Protein AF-0000000074612507 (afdb_homodimer)

Foldseek 3Di:
DDPPPPPCCDPVSCCVVVVDDPDDDDFQDFPWQWKAFVVGTQHTEHEDAPAAAKEAEPVRCVVNVPDDFAADPDWDQDPVRDIDGFPHKDWQGFIGDPPDTFGHMYGYHHDDADSNHRMYDYDVRCVRQVWDDDRRQQKIWGDDVPDIDIDHRHD/DDDPPPPCCDPVNCCVVVVDDPDDDDFQDFPWCWKAFVVGTQHTEHEDAPDPAKEAEPVRCVVNVPDDFAADPDWDQDPVRDIDHFPHKDWQGFIGDPPDTFGHMYGYHHDDADSNHRMYDYDVRCVRQVWDDDRRQQKIWGDDVPDIDIDHRHD

InterPro domains:
  IPR021109 Aspartic peptidase domain superfamily [G3DSA:2.40.70.10] (9-154)
  IPR021109 Aspartic peptidase domain superfamily [SSF50630] (39-134)

Sequence (310 aa):
MGESATFNLSRECSAILLNKLPPKLDDPGSFSIPCSIGNGAITSALFDLGASVSLMPLSTSKRLNLPEFKPTRVSLQLADKSVKLPVGVCEDVPLAVGKLLIPCDFFVMDIPEDTHVPIILDRPCLATAGAMIDVKNGKLTLQVGDEKVEFELSKMGESATFNLSRECSAILLNKLPPKLDDPGSFSIPCSIGNGAITSALFDLGASVSLMPLSTSKRLNLPEFKPTRVSLQLADKSVKLPVGVCEDVPLAVGKLLIPCDFFVMDIPEDTHVPIILDRPCLATAGAMIDVKNGKLTLQVGDEKVEFELSK

Nearest PDB structures (foldseek):
  4z2z-assembly1_B  TM=7.909E-01  e=8.388E-08  Saccharomyces cerevisiae S288C
  4rgh-assembly1_A  TM=8.005E-01  e=3.028E-07  Homo sapiens
  5ys4-assembly3_E  TM=8.454E-01  e=4.111E-07  Leishmania major
  5yq8-assembly2_D  TM=7.772E-01  e=2.521E-07  Leishmania major
  7d66-assembly2_I  TM=7.673E-01  e=1.783E-06  Toxoplasma gondii GT1

Organism: Saponaria officinalis (NCBI:txid3572)

Solvent-accessible surface area (backbone atoms only — not comparable to full-atom values): 16881 Å² total; per-residue (Å²): 135,80,84,78,78,75,78,78,71,46,72,80,59,22,48,70,65,52,67,59,58,60,75,76,43,68,70,30,62,64,50,50,41,59,34,29,36,86,90,29,79,38,80,26,35,32,48,33,42,76,33,85,58,20,38,30,24,41,67,55,41,58,74,46,63,57,74,83,55,40,79,58,86,62,69,42,73,43,93,72,67,46,74,42,67,41,72,14,35,40,72,66,39,55,37,32,44,89,91,41,54,38,42,31,52,33,38,27,28,88,52,84,78,39,88,79,48,52,30,41,39,10,34,20,40,36,20,41,33,32,30,34,37,33,42,52,74,18,35,38,33,34,35,51,90,92,48,73,49,77,46,69,42,68,126,135,81,83,77,81,74,78,77,71,47,74,80,60,23,48,72,67,51,67,57,58,60,75,74,45,70,68,32,62,63,50,51,41,59,36,28,38,85,89,30,78,37,80,27,35,32,47,33,42,77,33,85,58,18,38,30,23,42,66,54,41,58,72,45,62,56,75,84,57,40,79,59,87,62,70,43,73,43,94,75,66,47,75,46,66,42,73,15,35,39,72,66,40,53,36,31,45,89,93,43,55,37,42,30,52,32,38,26,29,87,52,84,78,39,89,79,50,50,30,40,40,10,34,20,42,36,20,40,33,32,31,34,38,33,42,51,74,18,35,40,34,34,34,51,90,89,48,73,49,78,45,69,44,69,125

pLDDT: mean 84.41, std 21.74, range [22.05, 98.56]

Radius of gyration: 23.01 Å; Cα contacts (8 Å, |Δi|>4): 716; chains: 2; bounding box: 41×105×64 Å

Secondary structure (DSSP, 8-state):
----------HHHHHHHTT---PPPPP----EEEEEETTEEEEEEEE-TT-SSEEEEHHHHHHTT--PPBP----EE-TTS-EE--SEEEEEEEEEETTEEEEEEEEEE-S---SS--EEE-HHHHHHTT-EEETTTTEEEEEETTEEEEEE---/----------HHHHHHHTT---PPPPP----EEEEEETTEEEEEEEE-TT-SSEEEEHHHHHHTT--PPBP----EE-TTS-EE--SEEEEEEEEEETTEEEEEEEEEE-S---SS--EEE-HHHHHHTT-EEETTTTEEEEEETTEEEEEE---

Structure (mmCIF, N/CA/C/O backbone):
data_AF-0000000074612507-model_v1
#
loop_
_entity.id
_entity.type
_entity.pdbx_description
1 polymer 'Aspartic peptidase DDI1-type domain-containing protein'
#
loop_
_atom_site.group_PDB
_atom_site.id
_atom_site.type_symbol
_atom_site.label_atom_id
_atom_site.label_alt_id
_atom_site.label_comp_id
_atom_site.label_asym_id
_atom_site.label_entity_id
_atom_site.label_seq_id
_atom_site.pdbx_PDB_ins_code
_atom_site.Cartn_x
_atom_site.Cartn_y
_atom_site.Cartn_z
_atom_site.occupancy
_atom_site.B_iso_or_equiv
_atom_site.auth_seq_id
_atom_site.auth_comp_id
_atom_site.auth_asym_id
_atom_site.auth_atom_id
_atom_site.pdbx_PDB_model_num
ATOM 1 N N . MET A 1 1 ? -12.258 60.312 8.367 1 22.55 1 MET A N 1
ATOM 2 C CA . MET A 1 1 ? -12.719 59.094 9.055 1 22.55 1 MET A CA 1
ATOM 3 C C . MET A 1 1 ? -12.906 57.938 8.078 1 22.55 1 MET A C 1
ATOM 5 O O . MET A 1 1 ? -13.797 57.969 7.23 1 22.55 1 MET A O 1
ATOM 9 N N . GLY A 1 2 ? -12.031 57.375 7.449 1 25.73 2 GLY A N 1
ATOM 10 C CA . GLY A 1 2 ? -11.992 56.594 6.219 1 25.73 2 GLY A CA 1
ATOM 11 C C . GLY A 1 2 ? -12.719 55.281 6.324 1 25.73 2 GLY A C 1
ATOM 12 O O . GLY A 1 2 ? -12.617 54.594 7.348 1 25.73 2 GLY A O 1
ATOM 13 N N . GLU A 1 3 ? -13.867 54.969 5.613 1 24 3 GLU A N 1
ATOM 14 C CA . GLU A 1 3 ? -14.789 53.844 5.562 1 24 3 GLU A CA 1
ATOM 15 C C . GLU A 1 3 ? -14.047 52.531 5.32 1 24 3 GLU A C 1
ATOM 17 O O . GLU A 1 3 ? -13.305 52.375 4.344 1 24 3 GLU A O 1
ATOM 22 N N . SER A 1 4 ? -13.727 51.812 6.391 1 25.84 4 SER A N 1
ATOM 23 C CA . SER A 1 4 ? -13 50.531 6.387 1 25.84 4 SER A CA 1
ATOM 24 C C . SER A 1 4 ? -13.758 49.469 5.602 1 25.84 4 SER A C 1
ATOM 26 O O . SER A 1 4 ? -14.922 49.188 5.895 1 25.84 4 SER A O 1
ATOM 28 N N . ALA A 1 5 ? -13.68 49.406 4.301 1 25.38 5 ALA A N 1
ATOM 29 C CA . ALA A 1 5 ? -14.336 48.469 3.406 1 25.38 5 ALA A CA 1
ATOM 30 C C . ALA A 1 5 ? -14.141 47.031 3.893 1 25.38 5 ALA A C 1
ATOM 32 O O . ALA A 1 5 ? -13.008 46.562 4.027 1 25.38 5 ALA A O 1
ATOM 33 N N . THR A 1 6 ? -15.109 46.438 4.77 1 24.8 6 THR A N 1
ATOM 34 C CA . THR A 1 6 ? -15.234 45.062 5.258 1 24.8 6 THR A CA 1
ATOM 35 C C . THR A 1 6 ? -15.422 44.094 4.098 1 24.8 6 THR A C 1
ATOM 37 O O . THR A 1 6 ? -16.375 44.188 3.328 1 24.8 6 THR A O 1
ATOM 40 N N . PHE A 1 7 ? -14.492 43.906 3.361 1 23.81 7 PHE A N 1
ATOM 41 C CA . PHE A 1 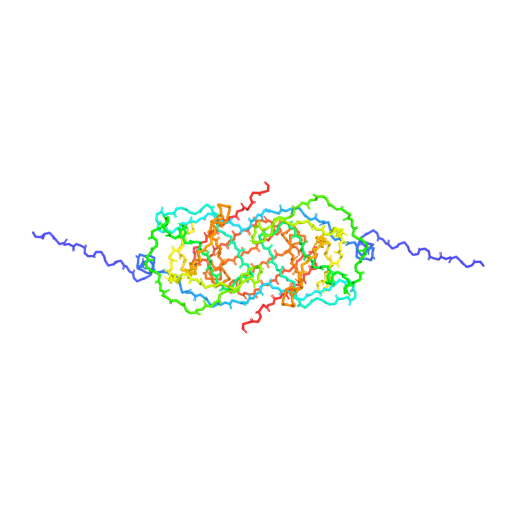7 ? -14.672 42.969 2.248 1 23.81 7 PHE A CA 1
ATOM 42 C C . PHE A 1 7 ? -15.344 41.688 2.715 1 23.81 7 PHE A C 1
ATOM 44 O O . PHE A 1 7 ? -14.914 41.062 3.691 1 23.81 7 PHE A O 1
ATOM 51 N N . ASN A 1 8 ? -16.688 41.406 2.545 1 24.33 8 ASN A N 1
ATOM 52 C CA . ASN A 1 8 ? -17.562 40.25 2.797 1 24.33 8 ASN A CA 1
ATOM 53 C C . ASN A 1 8 ? -17.062 39 2.072 1 24.33 8 ASN A C 1
ATOM 55 O O . ASN A 1 8 ? -17.156 38.906 0.847 1 24.33 8 ASN A O 1
ATOM 59 N N . LEU A 1 9 ? -15.992 38.469 2.283 1 29.8 9 LEU A N 1
ATOM 60 C CA . LEU A 1 9 ? -15.523 37.312 1.542 1 29.8 9 LEU A CA 1
ATOM 61 C C . LEU A 1 9 ? -16.562 36.188 1.583 1 29.8 9 LEU A C 1
ATOM 63 O O . LEU A 1 9 ? -17.031 35.812 2.66 1 29.8 9 LEU A O 1
ATOM 67 N N . SER A 1 10 ? -17.375 35.938 0.629 1 31.92 10 SER A N 1
ATOM 68 C CA . SER A 1 10 ? -18.562 35.094 0.519 1 31.92 10 SER A CA 1
ATOM 69 C C . SER A 1 10 ? -18.266 33.688 1.042 1 31.92 10 SER A C 1
ATOM 71 O O . SER A 1 10 ? -17.109 33.25 1.096 1 31.92 10 SER A O 1
ATOM 73 N N . ARG A 1 11 ? -19.391 33 1.473 1 31.27 11 ARG A N 1
ATOM 74 C CA . ARG A 1 11 ? -19.484 31.656 2.041 1 31.27 11 ARG A CA 1
ATOM 75 C C . ARG A 1 11 ? -18.766 30.641 1.161 1 31.27 11 ARG A C 1
ATOM 77 O O . ARG A 1 11 ? -18.188 29.672 1.666 1 31.27 11 ARG A O 1
ATOM 84 N N . GLU A 1 12 ? -19.047 30.391 -0.188 1 32.12 12 GLU A N 1
ATOM 85 C CA . GLU A 1 12 ? -18.453 29.625 -1.278 1 32.12 12 GLU A CA 1
ATOM 86 C C . GLU A 1 12 ? -16.969 29.938 -1.432 1 32.12 12 GLU A C 1
ATOM 88 O O . GLU A 1 12 ? -16.156 29.047 -1.68 1 32.12 12 GLU A O 1
ATOM 93 N N . CYS A 1 13 ? -16.609 31.156 -1.579 1 30.77 13 CYS A N 1
ATOM 94 C CA . CYS A 1 13 ? -15.289 31.781 -1.562 1 30.77 13 CYS A CA 1
ATOM 95 C C . CYS A 1 13 ? -14.641 31.641 -0.191 1 30.77 13 CYS A C 1
ATOM 97 O O . CYS A 1 13 ? -13.414 31.703 -0.07 1 30.77 13 CYS A O 1
ATOM 99 N N . SER A 1 14 ? -15.5 31.781 0.954 1 30.33 14 SER A N 1
ATOM 100 C CA . SER A 1 14 ? -15.164 31.672 2.369 1 30.33 14 SER A CA 1
ATOM 101 C C . SER A 1 14 ? -14.836 30.234 2.754 1 30.33 14 SER A C 1
ATOM 103 O O . SER A 1 14 ? -14.188 29.984 3.775 1 30.33 14 SER A O 1
ATOM 105 N N . ALA A 1 15 ? -15.523 29.078 2.234 1 33.5 15 ALA A N 1
ATOM 106 C CA . ALA A 1 15 ? -15.055 27.719 2.467 1 33.5 15 ALA A CA 1
ATOM 107 C C . ALA A 1 15 ? -13.648 27.516 1.897 1 33.5 15 ALA A C 1
ATOM 109 O O . ALA A 1 15 ? -12.836 26.797 2.477 1 33.5 15 ALA A O 1
ATOM 110 N N . ILE A 1 16 ? -13.016 27.938 0.702 1 35.78 16 ILE A N 1
ATOM 111 C CA . ILE A 1 16 ? -11.773 28.297 0.023 1 35.78 16 ILE A CA 1
ATOM 112 C C . ILE A 1 16 ? -10.961 29.234 0.898 1 35.78 16 ILE A C 1
ATOM 114 O O . ILE A 1 16 ? -9.75 29.062 1.062 1 35.78 16 ILE A O 1
ATOM 118 N N . LEU A 1 17 ? -11.414 30.438 1.283 1 34.72 17 LEU A N 1
ATOM 119 C CA . LEU A 1 17 ? -10.828 31.438 2.156 1 34.72 17 LEU A CA 1
ATOM 120 C C . LEU A 1 17 ? -10.891 31 3.615 1 34.72 17 LEU A C 1
ATOM 122 O O . LEU A 1 17 ? -10 31.328 4.406 1 34.72 17 LEU A O 1
ATOM 126 N N . LEU A 1 18 ? -12.211 30.719 4.105 1 41.28 18 LEU A N 1
ATOM 127 C CA . LEU A 1 18 ? -12.258 30.141 5.441 1 41.28 18 LEU A CA 1
ATOM 128 C C . LEU A 1 18 ? -11.703 28.719 5.441 1 41.28 18 LEU A C 1
ATOM 130 O O . LEU A 1 18 ? -12.344 27.797 4.934 1 41.28 18 LEU A O 1
ATOM 134 N N . ASN A 1 19 ? -10.484 28.312 4.863 1 48.09 19 ASN A N 1
ATOM 135 C CA . ASN A 1 19 ? -9.492 27.312 4.508 1 48.09 19 ASN A CA 1
ATOM 136 C C . ASN A 1 19 ? -9.812 25.969 5.145 1 48.09 19 ASN A C 1
ATOM 138 O O . ASN A 1 19 ? -9.164 25.562 6.109 1 48.09 19 ASN A O 1
ATOM 142 N N . LYS A 1 20 ? -11.055 25.547 5.176 1 63.22 20 LYS A N 1
ATOM 143 C CA . LYS A 1 20 ? -11.5 24.391 5.953 1 63.22 20 LYS A CA 1
ATOM 144 C C . LYS A 1 20 ? -10.984 23.094 5.352 1 63.22 20 LYS A C 1
ATOM 146 O O . LYS A 1 20 ? -10.977 22.922 4.129 1 63.22 20 LYS A O 1
ATOM 151 N N . LEU A 1 21 ? -10.453 22.422 6.086 1 81.5 21 LEU A N 1
ATOM 152 C CA . LEU A 1 21 ? -10.023 21.062 5.785 1 81.5 21 LEU A CA 1
ATOM 153 C C . LEU A 1 21 ? -11.211 20.203 5.367 1 81.5 21 LEU A C 1
ATOM 155 O O . LEU A 1 21 ? -12.312 20.359 5.898 1 81.5 21 LEU A O 1
ATOM 159 N N . PRO A 1 22 ? -11.203 19.547 4.168 1 90.75 22 PRO A N 1
ATOM 160 C CA . PRO A 1 22 ? -12.258 18.578 3.85 1 90.75 22 PRO A CA 1
ATOM 161 C C . PRO A 1 22 ? -12.594 17.656 5.023 1 90.75 22 PRO A C 1
ATOM 163 O O . PRO A 1 22 ? -11.766 17.469 5.918 1 90.75 22 PRO A O 1
ATOM 166 N N . PRO A 1 23 ? -13.883 17.203 5.02 1 93.44 23 PRO A N 1
ATOM 167 C CA . PRO A 1 23 ? -14.195 16.219 6.059 1 93.44 23 PRO A CA 1
ATOM 168 C C . PRO A 1 23 ? -13.375 14.945 5.926 1 93.44 23 PRO A C 1
ATOM 170 O O . PRO A 1 23 ? -13.164 14.461 4.816 1 93.44 23 PRO A O 1
ATOM 173 N N . LYS A 1 24 ? -12.953 14.469 7.043 1 95.44 24 LYS A N 1
ATOM 174 C CA . LYS A 1 24 ? -12.258 13.188 7.055 1 95.44 24 LYS A CA 1
ATOM 175 C C . LYS A 1 24 ? -13.211 12.047 6.691 1 95.44 24 LYS A C 1
ATOM 177 O O . LYS A 1 24 ? -14.359 12.016 7.133 1 95.44 24 LYS A O 1
ATOM 182 N N . LEU A 1 25 ? -12.703 11.133 5.977 1 96.19 25 LEU A N 1
ATOM 183 C CA . LEU A 1 25 ? -13.484 9.945 5.641 1 96.19 25 LEU A CA 1
ATOM 184 C C . LEU A 1 25 ? -13.07 8.758 6.512 1 96.19 25 LEU A C 1
ATOM 186 O O . LEU A 1 25 ? -11.969 8.742 7.062 1 96.19 25 LEU A O 1
ATOM 190 N N . ASP A 1 26 ? -13.969 7.773 6.578 1 95.06 26 ASP A N 1
ATOM 191 C CA . ASP A 1 26 ? -13.711 6.551 7.34 1 95.06 26 ASP A CA 1
ATOM 192 C C . ASP A 1 26 ? -12.781 5.613 6.578 1 95.06 26 ASP A C 1
ATOM 194 O O . ASP A 1 26 ? -12.531 5.812 5.387 1 95.06 26 ASP A O 1
ATOM 198 N N . ASP A 1 27 ? -12.344 4.645 7.324 1 95.5 27 ASP A N 1
ATOM 199 C CA . ASP A 1 27 ? -11.492 3.619 6.727 1 95.5 27 ASP A CA 1
ATOM 200 C C . ASP A 1 27 ? -12.258 2.812 5.68 1 95.5 27 ASP A C 1
ATOM 202 O O . ASP A 1 27 ? -13.227 2.127 6.004 1 95.5 27 ASP A O 1
ATOM 206 N N . PRO A 1 28 ? -11.805 2.836 4.457 1 95.75 28 PRO A N 1
ATOM 207 C CA . PRO A 1 28 ? -12.516 2.061 3.439 1 95.75 28 PRO A CA 1
ATOM 208 C C . PRO A 1 28 ? -12.273 0.559 3.561 1 95.75 28 PRO A C 1
ATOM 210 O O . PRO A 1 28 ? -12.945 -0.237 2.906 1 95.75 28 PRO A O 1
ATOM 213 N N . GLY A 1 29 ? -11.266 0.131 4.379 1 92.44 29 GLY A N 1
ATOM 214 C CA . GLY A 1 29 ? -10.891 -1.269 4.5 1 92.44 29 GLY A CA 1
ATOM 215 C C . GLY A 1 29 ? -9.57 -1.594 3.822 1 92.44 29 GLY A C 1
ATOM 216 O O . GLY A 1 29 ? -9.094 -0.827 2.982 1 92.44 29 GLY A O 1
ATOM 217 N N . SER A 1 30 ? -9.047 -2.695 4.141 1 90.5 30 SER A N 1
ATOM 218 C CA . SER A 1 30 ? -7.746 -3.105 3.611 1 90.5 30 SER A CA 1
ATOM 219 C C . SER A 1 30 ? -7.844 -3.473 2.135 1 90.5 30 SER A C 1
ATOM 221 O O . SER A 1 30 ? -8.797 -4.129 1.713 1 90.5 30 SER A O 1
ATOM 223 N N . PHE A 1 31 ? -6.902 -3.035 1.458 1 95.81 31 PHE A N 1
ATOM 224 C CA . PHE A 1 31 ? -6.844 -3.355 0.036 1 95.81 31 PHE A CA 1
ATOM 225 C C . PHE A 1 31 ? -6.121 -4.676 -0.194 1 95.81 31 PHE A C 1
ATOM 227 O O . PHE A 1 31 ? -4.957 -4.691 -0.593 1 95.81 31 PHE A O 1
ATOM 234 N N . SER A 1 32 ? -6.875 -5.684 0.025 1 95.56 32 SER A N 1
ATOM 235 C CA . SER A 1 32 ? -6.492 -7.078 -0.176 1 95.56 32 SER A CA 1
ATOM 236 C C . SER A 1 32 ? -7.598 -7.859 -0.881 1 95.56 32 SER A C 1
ATOM 238 O O . SER A 1 32 ? -8.773 -7.527 -0.751 1 95.56 32 SER A O 1
ATOM 240 N N . ILE A 1 33 ? -7.164 -8.836 -1.593 1 96.12 33 ILE A N 1
ATOM 241 C CA . ILE A 1 33 ? -8.156 -9.594 -2.346 1 96.12 33 ILE A CA 1
ATOM 242 C C . ILE A 1 33 ? -7.898 -11.094 -2.182 1 96.12 33 ILE A C 1
ATOM 244 O O . ILE A 1 33 ? -6.766 -11.508 -1.923 1 96.12 33 ILE A O 1
ATOM 248 N N . PRO A 1 34 ? -8.977 -11.875 -2.342 1 96.12 34 PRO A N 1
ATOM 249 C CA . PRO A 1 34 ? -8.75 -13.312 -2.461 1 96.12 34 PRO A CA 1
ATOM 250 C C . PRO A 1 34 ? -8.148 -13.711 -3.809 1 96.12 34 PRO A C 1
ATOM 252 O O . PRO A 1 34 ? -8.406 -13.047 -4.82 1 96.12 34 PRO A O 1
ATOM 255 N N . CYS A 1 35 ? -7.32 -14.703 -3.732 1 97.06 35 CYS A N 1
ATOM 256 C CA . CYS A 1 35 ? -6.727 -15.242 -4.949 1 97.06 35 CYS A CA 1
ATOM 257 C C . CYS A 1 35 ? -6.34 -16.703 -4.762 1 97.06 35 CYS A C 1
ATOM 259 O O . CYS A 1 35 ? -6.672 -17.312 -3.74 1 97.06 35 CYS A O 1
ATOM 261 N N . SER A 1 36 ? -5.805 -17.25 -5.836 1 97 36 SER A N 1
ATOM 262 C CA . SER A 1 36 ? -5.352 -18.641 -5.719 1 97 36 SER A CA 1
ATOM 263 C C . SER A 1 36 ? -4.086 -18.875 -6.531 1 97 36 SER A C 1
ATOM 265 O O . SER A 1 36 ? -3.82 -18.156 -7.504 1 97 36 SER A O 1
ATOM 267 N N . ILE A 1 37 ? -3.354 -19.75 -6.102 1 95.69 37 ILE A N 1
ATOM 268 C CA . ILE A 1 37 ? -2.217 -20.328 -6.816 1 95.69 37 ILE A CA 1
ATOM 269 C C . ILE A 1 37 ? -2.4 -21.828 -6.957 1 95.69 37 ILE A C 1
ATOM 271 O O . ILE A 1 37 ? -2.514 -22.547 -5.957 1 95.69 37 ILE A O 1
ATOM 275 N N . GLY A 1 38 ? -2.387 -22.281 -8.234 1 91.19 38 GLY A N 1
ATOM 276 C CA . GLY A 1 38 ? -2.797 -23.672 -8.398 1 91.19 38 GLY A CA 1
ATOM 277 C C . GLY A 1 38 ? -4.137 -23.984 -7.762 1 91.19 38 GLY A C 1
ATOM 278 O O . GLY A 1 38 ? -5.125 -23.281 -8.016 1 91.19 38 GLY A O 1
ATOM 279 N N . ASN A 1 39 ? -4.094 -24.984 -6.914 1 91.25 39 ASN A N 1
ATOM 280 C CA . ASN A 1 39 ? -5.332 -25.375 -6.242 1 91.25 39 ASN A CA 1
ATOM 281 C C . ASN A 1 39 ? -5.426 -24.766 -4.844 1 91.25 39 ASN A C 1
ATOM 283 O O . ASN A 1 39 ? -6.395 -25.016 -4.121 1 91.25 39 ASN A O 1
ATOM 287 N N . GLY A 1 40 ? -4.492 -24.031 -4.508 1 95.38 40 GLY A N 1
ATOM 288 C CA . GLY A 1 40 ? -4.477 -23.453 -3.17 1 95.38 40 GLY A CA 1
ATOM 289 C C . GLY A 1 40 ? -5.121 -22.094 -3.094 1 95.38 40 GLY A C 1
ATOM 290 O O . GLY A 1 40 ? -4.742 -21.172 -3.834 1 95.38 40 GLY A O 1
ATOM 291 N N . ALA A 1 41 ? -6.02 -22 -2.178 1 95.69 41 ALA A N 1
ATOM 292 C CA . ALA A 1 41 ? -6.711 -20.734 -1.974 1 95.69 41 ALA A CA 1
ATOM 293 C C . ALA A 1 41 ? -5.938 -19.828 -1.011 1 95.69 41 ALA A C 1
ATOM 295 O O . ALA A 1 41 ? -5.391 -20.312 -0.015 1 95.69 41 ALA A O 1
ATOM 296 N N . ILE A 1 42 ? -5.883 -18.625 -1.397 1 96.31 42 ILE A N 1
ATOM 297 C CA . ILE A 1 42 ? -5.34 -17.578 -0.543 1 96.31 42 ILE A CA 1
ATOM 298 C C . ILE A 1 42 ? -6.445 -16.594 -0.175 1 96.31 42 ILE A C 1
ATOM 300 O O . ILE A 1 42 ? -7.02 -15.938 -1.049 1 96.31 42 ILE A O 1
ATOM 304 N N . THR A 1 43 ? -6.68 -16.422 1.041 1 94.38 43 THR A N 1
ATOM 305 C CA . THR A 1 43 ? -7.848 -15.688 1.511 1 94.38 43 THR A CA 1
ATOM 306 C C . THR A 1 43 ? -7.66 -14.188 1.294 1 94.38 43 THR A C 1
ATOM 308 O O . THR A 1 43 ? -8.633 -13.461 1.074 1 94.38 43 THR A O 1
ATOM 311 N N . SER A 1 44 ? -6.41 -13.812 1.432 1 95.12 44 SER A N 1
ATOM 312 C CA . SER A 1 44 ? -6.16 -12.375 1.396 1 95.12 44 SER A CA 1
ATOM 313 C C . SER A 1 44 ? -4.746 -12.07 0.912 1 95.12 44 SER A C 1
ATOM 315 O O . SER A 1 44 ? -3.77 -12.469 1.548 1 95.12 44 SER A O 1
ATOM 317 N N . ALA A 1 45 ? -4.684 -11.438 -0.195 1 97.06 45 ALA A N 1
ATOM 318 C CA . ALA A 1 45 ? -3.418 -10.93 -0.713 1 97.06 45 ALA A CA 1
ATOM 319 C C . ALA A 1 45 ? -3.354 -9.406 -0.613 1 97.06 45 ALA A C 1
ATOM 321 O O . ALA A 1 45 ? -4.148 -8.703 -1.239 1 97.06 45 ALA A O 1
ATOM 322 N N . LEU A 1 46 ? -2.369 -8.945 0.078 1 96.81 46 LEU A N 1
ATOM 323 C CA . LEU A 1 46 ? -2.283 -7.508 0.334 1 96.81 46 LEU A CA 1
ATOM 324 C C . LEU A 1 46 ? -1.587 -6.793 -0.8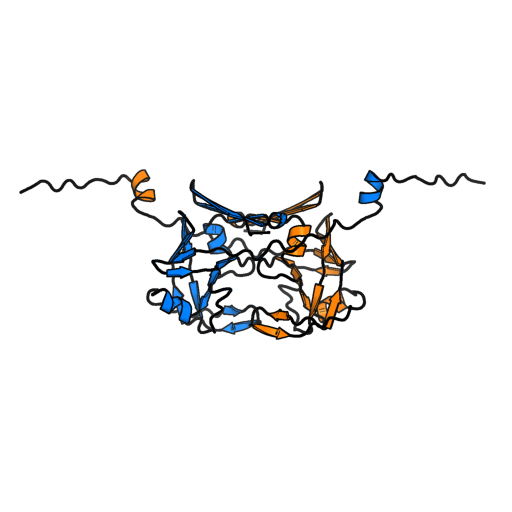18 1 96.81 46 LEU A C 1
ATOM 326 O O . LEU A 1 46 ? -0.541 -7.238 -1.292 1 96.81 46 LEU A O 1
ATOM 330 N N . PHE A 1 47 ? -2.217 -5.727 -1.259 1 97.94 47 PHE A N 1
ATOM 331 C CA . PHE A 1 47 ? -1.567 -4.832 -2.211 1 97.94 47 PHE A CA 1
ATOM 332 C C . PHE A 1 47 ? -0.569 -3.922 -1.504 1 97.94 47 PHE A C 1
ATOM 334 O O . PHE A 1 47 ? -0.958 -3.068 -0.703 1 97.94 47 PHE A O 1
ATOM 341 N N . ASP A 1 48 ? 0.694 -4.094 -1.836 1 96 48 ASP A N 1
ATOM 342 C CA . ASP A 1 48 ? 1.719 -3.299 -1.164 1 96 48 ASP A CA 1
ATOM 343 C C . ASP A 1 48 ? 2.391 -2.334 -2.139 1 96 48 ASP A C 1
ATOM 345 O O . ASP A 1 48 ? 3.234 -2.738 -2.939 1 96 48 ASP A O 1
ATOM 349 N N . LEU A 1 49 ? 2.068 -1.103 -1.99 1 96.25 49 LEU A N 1
ATOM 350 C CA . LEU A 1 49 ? 2.57 -0.069 -2.889 1 96.25 49 LEU A CA 1
ATOM 351 C C . LEU A 1 49 ? 3.988 0.342 -2.506 1 96.25 49 LEU A C 1
ATOM 353 O O . LEU A 1 49 ? 4.641 1.09 -3.236 1 96.25 49 LEU A O 1
ATOM 357 N N . GLY A 1 50 ? 4.449 -0.134 -1.377 1 92 50 GLY A N 1
ATOM 358 C CA . GLY A 1 50 ? 5.805 0.151 -0.929 1 92 50 GLY A CA 1
ATOM 359 C C . GLY A 1 50 ? 6.793 -0.948 -1.274 1 92 50 GLY A C 1
ATOM 360 O O . GLY A 1 50 ? 8.008 -0.749 -1.189 1 92 50 GLY A O 1
ATOM 361 N N . ALA A 1 51 ? 6.32 -2.037 -1.697 1 92.5 51 ALA A N 1
ATOM 362 C CA . ALA A 1 51 ? 7.18 -3.197 -1.907 1 92.5 51 ALA A CA 1
ATOM 363 C C . ALA A 1 51 ? 7.539 -3.355 -3.383 1 92.5 51 ALA A C 1
ATOM 365 O O . ALA A 1 51 ? 6.664 -3.291 -4.25 1 92.5 51 ALA A O 1
ATOM 366 N N . SER A 1 52 ? 8.844 -3.646 -3.584 1 92.38 52 SER A N 1
ATOM 367 C CA . SER A 1 52 ? 9.297 -3.912 -4.945 1 92.38 52 SER A CA 1
ATOM 368 C C . SER A 1 52 ? 9.344 -5.41 -5.23 1 92.38 52 SER A C 1
ATOM 370 O O . SER A 1 52 ? 9.625 -5.82 -6.359 1 92.38 52 SER A O 1
ATOM 372 N N . VAL A 1 53 ? 9.062 -6.188 -4.238 1 93.81 53 VAL A N 1
ATOM 373 C CA . VAL A 1 53 ? 9.039 -7.637 -4.398 1 93.81 53 VAL A CA 1
ATOM 374 C C . VAL A 1 53 ? 7.816 -8.211 -3.684 1 93.81 53 VAL A C 1
ATOM 376 O O . VAL A 1 53 ? 7.383 -7.688 -2.656 1 93.81 53 VAL A O 1
ATOM 379 N N . SER A 1 54 ? 7.293 -9.266 -4.27 1 96.06 54 SER A N 1
ATOM 380 C CA . SER A 1 54 ? 6.246 -10.008 -3.58 1 96.06 54 SER A CA 1
ATOM 381 C C . SER A 1 54 ? 6.836 -11.008 -2.592 1 96.06 54 SER A C 1
ATOM 383 O O . SER A 1 54 ? 7.914 -11.562 -2.828 1 96.06 54 SER A O 1
ATOM 385 N N . LEU A 1 55 ? 6.09 -11.203 -1.524 1 94.69 55 LEU A N 1
ATOM 386 C CA . LEU A 1 55 ? 6.609 -12.031 -0.446 1 94.69 55 LEU A CA 1
ATOM 387 C C . LEU A 1 55 ? 5.602 -13.109 -0.058 1 94.69 55 LEU A C 1
ATOM 389 O O . LEU A 1 55 ? 4.391 -12.859 -0.054 1 94.69 55 LEU A O 1
ATOM 393 N N . MET A 1 56 ? 6.203 -14.211 0.325 1 95 56 MET A N 1
ATOM 394 C CA . MET A 1 56 ? 5.426 -15.336 0.837 1 95 56 MET A CA 1
ATOM 395 C C . MET A 1 56 ? 6.199 -16.094 1.914 1 95 56 MET A C 1
ATOM 397 O O . MET A 1 56 ? 7.379 -16.391 1.737 1 95 56 MET A O 1
ATOM 401 N N . PRO A 1 57 ? 5.551 -16.375 3.023 1 94.56 57 PRO A N 1
ATOM 402 C CA . PRO A 1 57 ? 6.227 -17.219 4.016 1 94.56 57 PRO A CA 1
ATOM 403 C C . PRO A 1 57 ? 6.484 -18.641 3.504 1 94.56 57 PRO A C 1
ATOM 405 O O . PRO A 1 57 ? 5.715 -19.156 2.693 1 94.56 57 PRO A O 1
ATOM 408 N N . LEU A 1 58 ? 7.465 -19.234 4.109 1 95.12 58 LEU A N 1
ATOM 409 C CA . LEU A 1 58 ? 7.824 -20.594 3.738 1 95.12 58 LEU A CA 1
ATOM 410 C C . LEU A 1 58 ? 6.664 -21.547 3.988 1 95.12 58 LEU A C 1
ATOM 412 O O . LEU A 1 58 ? 6.379 -22.422 3.158 1 95.12 58 LEU A O 1
ATOM 416 N N . SER A 1 59 ? 6.047 -21.391 5.074 1 95.06 59 SER A N 1
ATOM 417 C CA . SER A 1 59 ? 4.918 -22.25 5.414 1 95.06 59 SER A CA 1
ATOM 418 C C . 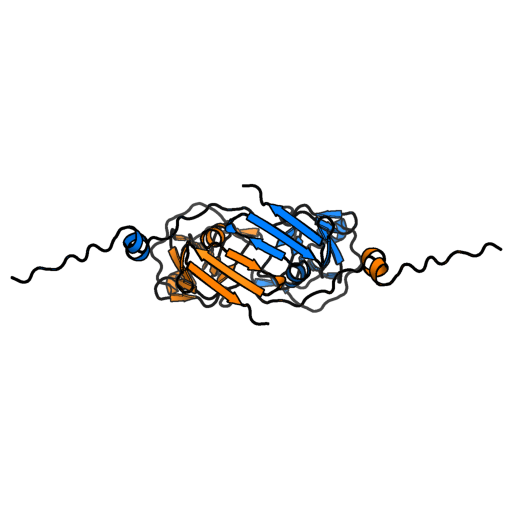SER A 1 59 ? 3.807 -22.141 4.379 1 95.06 59 SER A C 1
ATOM 420 O O . SER A 1 59 ? 3.197 -23.141 4.004 1 95.06 59 SER A O 1
ATOM 422 N N . THR A 1 60 ? 3.527 -20.969 3.975 1 95.38 60 THR A N 1
ATOM 423 C CA . THR A 1 60 ? 2.527 -20.75 2.936 1 95.38 60 THR A CA 1
ATOM 424 C C . THR A 1 60 ? 2.939 -21.438 1.635 1 95.38 60 THR A C 1
ATOM 426 O O . THR A 1 60 ? 2.123 -22.094 0.987 1 95.38 60 THR A O 1
ATOM 429 N N . SER A 1 61 ? 4.164 -21.297 1.248 1 95.31 61 SER A N 1
ATOM 430 C CA . SER A 1 61 ? 4.652 -21.906 0.019 1 95.31 61 SER A CA 1
ATOM 431 C C . SER A 1 61 ? 4.5 -23.438 0.061 1 95.31 61 SER A C 1
ATOM 433 O O . SER A 1 61 ? 4.168 -24.047 -0.948 1 95.31 61 SER A O 1
ATOM 435 N N . LYS A 1 62 ? 4.758 -23.969 1.161 1 94 62 LYS A N 1
ATOM 436 C CA . LYS A 1 62 ? 4.605 -25.422 1.333 1 94 62 LYS A CA 1
ATOM 437 C C . LYS A 1 62 ? 3.139 -25.828 1.217 1 94 62 LYS A C 1
ATOM 439 O O . LYS A 1 62 ? 2.818 -26.812 0.555 1 94 62 LYS A O 1
ATOM 444 N N . ARG A 1 63 ? 2.348 -25.031 1.87 1 94.25 63 ARG A N 1
ATOM 445 C CA . ARG A 1 63 ? 0.915 -25.312 1.829 1 94.25 63 ARG A CA 1
ATOM 446 C C . ARG A 1 63 ? 0.388 -25.25 0.399 1 94.25 63 ARG A C 1
ATOM 448 O O . ARG A 1 63 ? -0.498 -26.031 0.028 1 94.25 63 ARG A O 1
ATOM 455 N N . LEU A 1 64 ? 0.951 -24.406 -0.399 1 94.44 64 LEU A N 1
ATOM 456 C CA . LEU A 1 64 ? 0.513 -24.219 -1.777 1 94.44 64 LEU A CA 1
ATOM 457 C C . LEU A 1 64 ? 1.23 -25.188 -2.713 1 94.44 64 LEU A C 1
ATOM 459 O O . LEU A 1 64 ? 0.953 -25.219 -3.914 1 94.44 64 LEU A O 1
ATOM 463 N N . ASN A 1 65 ? 2.105 -25.953 -2.252 1 91.88 65 ASN A N 1
ATOM 464 C CA . ASN A 1 65 ? 2.875 -26.938 -3.008 1 91.88 65 ASN A CA 1
ATOM 465 C C . ASN A 1 65 ? 3.627 -26.281 -4.168 1 91.88 65 ASN A C 1
ATOM 467 O O . ASN A 1 65 ? 3.59 -26.781 -5.293 1 91.88 65 ASN A O 1
ATOM 471 N N . LEU A 1 66 ? 4.215 -25.141 -3.826 1 90.25 66 LEU A N 1
ATOM 472 C CA . LEU A 1 66 ? 5.008 -24.5 -4.863 1 90.25 66 LEU A CA 1
ATOM 473 C C . LEU A 1 66 ? 6.273 -25.297 -5.16 1 90.25 66 LEU A C 1
ATOM 475 O O . LEU A 1 66 ? 6.77 -26.016 -4.301 1 90.25 66 LEU A O 1
ATOM 479 N N . PRO A 1 67 ? 6.648 -25.141 -6.426 1 79.12 67 PRO A N 1
ATOM 480 C CA . PRO A 1 67 ? 7.852 -25.875 -6.805 1 79.12 67 PRO A CA 1
ATOM 481 C C . PRO A 1 67 ? 9.086 -25.438 -6.023 1 79.12 67 PRO A C 1
ATOM 483 O O . PRO A 1 67 ? 9.023 -24.484 -5.242 1 79.12 67 PRO A O 1
ATOM 486 N N . GLU A 1 68 ? 10.148 -26.094 -6.406 1 82.88 68 GLU A N 1
ATOM 487 C CA . GLU A 1 68 ? 11.422 -25.766 -5.77 1 82.88 68 GLU A CA 1
ATOM 488 C C . GLU A 1 68 ? 11.844 -24.328 -6.074 1 82.88 68 GLU A C 1
ATOM 490 O O . GLU A 1 68 ? 11.633 -23.844 -7.184 1 82.88 68 GLU A O 1
ATOM 495 N N . PHE A 1 69 ? 12.406 -23.75 -5.023 1 86.94 69 PHE A N 1
ATOM 496 C CA . PHE A 1 69 ? 12.836 -22.359 -5.047 1 86.94 69 PHE A CA 1
ATOM 497 C C . PHE A 1 69 ? 14.195 -22.219 -5.719 1 86.94 69 PHE A C 1
ATOM 499 O O . PHE A 1 69 ? 15.078 -23.047 -5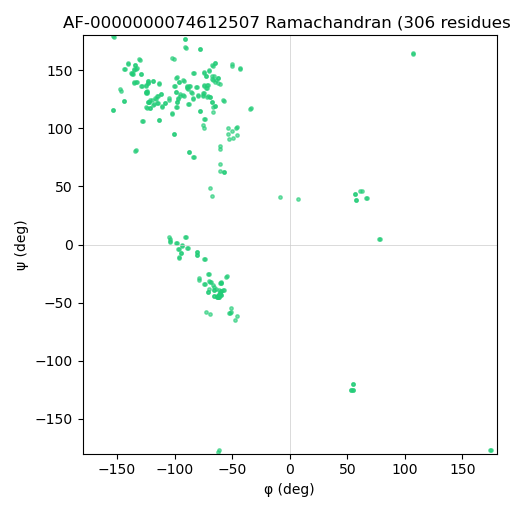.52 1 86.94 69 PHE A O 1
ATOM 506 N N . LYS A 1 70 ? 14.258 -21.25 -6.547 1 92.69 70 LYS A N 1
ATOM 507 C CA . LYS A 1 70 ? 15.594 -20.891 -7.02 1 92.69 70 LYS A CA 1
ATOM 508 C C . LYS A 1 70 ? 16.375 -20.141 -5.941 1 92.69 70 LYS A C 1
ATOM 510 O O . LYS A 1 70 ? 15.836 -19.266 -5.266 1 92.69 70 LYS A O 1
ATOM 515 N N . PRO A 1 71 ? 17.609 -20.562 -5.859 1 89.81 71 PRO A N 1
ATOM 516 C CA . PRO A 1 71 ? 18.438 -19.828 -4.887 1 89.81 71 PRO A CA 1
ATOM 517 C C . PRO A 1 71 ? 18.656 -18.375 -5.277 1 89.81 71 PRO A C 1
ATOM 519 O O . PRO A 1 71 ? 18.641 -18.047 -6.465 1 89.81 71 PRO A O 1
ATOM 522 N N . THR A 1 72 ? 18.703 -17.547 -4.277 1 87.75 72 THR A N 1
ATOM 523 C CA . THR A 1 72 ? 19 -16.141 -4.508 1 87.75 72 THR A CA 1
ATOM 524 C C . THR A 1 72 ? 19.984 -15.617 -3.455 1 87.75 72 THR A C 1
ATOM 526 O O . THR A 1 72 ? 20 -16.109 -2.326 1 87.75 72 THR A O 1
ATOM 529 N N . ARG A 1 73 ? 20.797 -14.703 -3.846 1 86.12 73 ARG A N 1
ATOM 530 C CA . ARG A 1 73 ? 21.734 -14.07 -2.912 1 86.12 73 ARG A CA 1
ATOM 531 C C . ARG A 1 73 ? 21.25 -12.672 -2.537 1 86.12 73 ARG A C 1
ATOM 533 O O . ARG A 1 73 ? 21.953 -11.938 -1.829 1 86.12 73 ARG A O 1
ATOM 540 N N . VAL A 1 74 ? 20.141 -12.43 -3.016 1 84.5 74 VAL A N 1
ATOM 541 C CA . VAL A 1 74 ? 19.594 -11.102 -2.752 1 84.5 74 VAL A CA 1
ATOM 542 C C . VAL A 1 74 ? 19.109 -11.016 -1.305 1 84.5 74 VAL A C 1
ATOM 544 O O . VAL A 1 74 ? 18.406 -11.906 -0.826 1 84.5 74 VAL A O 1
ATOM 547 N N . SER A 1 75 ? 19.516 -9.984 -0.598 1 84.75 75 SER A N 1
ATOM 548 C CA . SER A 1 75 ? 18.969 -9.695 0.726 1 84.75 75 SER A CA 1
ATOM 549 C C . SER A 1 75 ? 17.859 -8.664 0.653 1 84.75 75 SER A C 1
ATOM 551 O O . SER A 1 75 ? 17.922 -7.73 -0.151 1 84.75 75 SER A O 1
ATOM 553 N N . LEU A 1 76 ? 16.859 -9 1.506 1 83.38 76 LEU A N 1
ATOM 554 C CA . LEU A 1 76 ? 15.719 -8.102 1.489 1 83.38 76 LEU A CA 1
ATOM 555 C C . LEU A 1 76 ? 15.609 -7.328 2.799 1 83.38 76 LEU A C 1
ATOM 557 O O . LEU A 1 76 ? 15.781 -7.902 3.879 1 83.38 76 LEU A O 1
ATOM 561 N N . GLN A 1 77 ? 15.477 -6.02 2.604 1 79.62 77 GLN A N 1
ATOM 562 C CA . GLN A 1 77 ? 15.117 -5.234 3.777 1 79.62 77 GLN A CA 1
ATOM 563 C C . GLN A 1 77 ? 13.609 -5.246 4 1 79.62 77 GLN A C 1
ATOM 565 O O . GLN A 1 77 ? 12.836 -4.863 3.113 1 79.62 77 GLN A O 1
ATOM 570 N N . LEU A 1 78 ? 13.258 -5.645 5.195 1 76.88 78 LEU A N 1
ATOM 571 C CA . LEU A 1 78 ? 11.844 -5.766 5.539 1 76.88 78 LEU A CA 1
ATOM 572 C C . LEU A 1 78 ? 11.312 -4.461 6.121 1 76.88 78 LEU A C 1
ATOM 574 O O . LEU A 1 78 ? 12.055 -3.488 6.258 1 76.88 78 LEU A O 1
ATOM 578 N N . ALA A 1 79 ? 10.07 -4.469 6.223 1 68.31 79 ALA A N 1
ATOM 579 C CA . ALA A 1 79 ? 9.383 -3.27 6.703 1 68.31 79 ALA A CA 1
ATOM 580 C C . ALA A 1 79 ? 9.945 -2.812 8.039 1 68.31 79 ALA A C 1
ATOM 582 O O . ALA A 1 79 ? 9.992 -1.613 8.328 1 68.31 79 ALA A O 1
ATOM 583 N N . ASP A 1 80 ? 10.508 -3.721 8.867 1 69.56 80 ASP A N 1
ATOM 584 C CA . ASP A 1 80 ? 11.062 -3.371 10.164 1 69.56 80 ASP A CA 1
ATOM 585 C C . ASP A 1 80 ? 12.547 -3.027 10.047 1 69.56 80 ASP A C 1
ATOM 587 O O . ASP A 1 80 ? 13.258 -2.961 11.055 1 69.56 80 ASP A O 1
ATOM 591 N N . LYS A 1 81 ? 13.016 -2.971 8.852 1 72.62 81 LYS A N 1
ATOM 592 C CA . LYS A 1 81 ? 14.375 -2.568 8.523 1 72.62 81 LYS A CA 1
ATOM 593 C C . LYS A 1 81 ? 15.367 -3.697 8.805 1 72.62 81 LYS A C 1
ATOM 595 O O . LYS A 1 81 ? 16.578 -3.531 8.617 1 72.62 81 LYS A O 1
ATOM 600 N N . SER A 1 82 ? 14.773 -4.797 9.18 1 75.19 82 SER A N 1
ATOM 601 C CA . SER A 1 82 ? 15.656 -5.953 9.273 1 75.19 82 SER A CA 1
ATOM 602 C C . SER A 1 82 ? 16.016 -6.488 7.887 1 75.19 82 SER A C 1
ATOM 604 O O . SER A 1 82 ? 15.234 -6.352 6.945 1 75.19 82 SER A O 1
ATOM 606 N N . VAL A 1 83 ? 17.219 -6.992 7.887 1 83.44 83 VAL A N 1
ATOM 607 C CA . VAL A 1 83 ? 17.672 -7.586 6.637 1 83.44 83 VAL A CA 1
ATOM 608 C C . VAL A 1 83 ? 17.641 -9.109 6.742 1 83.44 83 VAL A C 1
ATOM 610 O O . VAL A 1 83 ? 18.156 -9.68 7.707 1 83.44 83 VAL A O 1
ATOM 613 N N . LYS A 1 84 ? 16.969 -9.672 5.852 1 85.31 84 LYS A N 1
ATOM 614 C CA . LYS A 1 84 ? 16.875 -11.125 5.859 1 85.31 84 LYS A CA 1
ATOM 615 C C . LYS A 1 84 ? 17.125 -11.703 4.469 1 85.31 84 LYS A C 1
ATOM 617 O O . LYS A 1 84 ? 16.859 -11.039 3.461 1 85.31 84 LYS A O 1
ATOM 622 N N . LEU A 1 85 ? 17.609 -12.891 4.531 1 89.88 85 LEU A N 1
ATOM 623 C CA . LEU A 1 85 ? 17.812 -13.617 3.285 1 89.88 85 LEU A CA 1
ATOM 624 C C . LEU A 1 85 ? 16.625 -14.523 2.986 1 89.88 85 LEU A C 1
ATOM 626 O O . LEU A 1 85 ? 16.203 -15.305 3.844 1 89.88 85 LEU A O 1
ATOM 630 N N . PRO A 1 86 ? 16.109 -14.414 1.777 1 92.31 86 PRO A N 1
ATOM 631 C CA . PRO A 1 86 ? 15.039 -15.352 1.414 1 92.31 86 PRO A CA 1
ATOM 632 C C . PRO A 1 86 ? 15.531 -16.797 1.304 1 92.31 86 PRO A C 1
ATOM 634 O O . PRO A 1 86 ? 16.734 -17.016 1.101 1 92.31 86 PRO A O 1
ATOM 637 N N . VAL A 1 87 ? 14.68 -17.688 1.496 1 94.06 87 VAL A N 1
ATOM 638 C CA . VAL A 1 87 ? 14.969 -19.094 1.247 1 94.06 87 VAL A CA 1
ATOM 639 C C . VAL A 1 87 ? 15.195 -19.312 -0.247 1 94.06 87 VAL A C 1
ATOM 641 O O . VAL A 1 87 ? 16.062 -20.109 -0.639 1 94.06 87 VAL A O 1
ATOM 644 N N . GLY A 1 88 ? 14.445 -18.594 -0.98 1 94.81 88 GLY A N 1
ATOM 645 C CA . GLY A 1 88 ? 14.523 -18.656 -2.432 1 94.81 88 GLY A CA 1
ATOM 646 C C . GLY A 1 88 ? 13.461 -17.828 -3.125 1 94.81 88 GLY A C 1
ATOM 647 O O . GLY A 1 88 ? 12.781 -17.016 -2.486 1 94.81 88 GLY A O 1
ATOM 648 N N . VAL A 1 89 ? 13.523 -17.969 -4.465 1 95 89 VAL A N 1
ATOM 649 C CA . VAL A 1 89 ? 12.57 -17.219 -5.281 1 95 89 VAL A CA 1
ATOM 650 C C . VAL A 1 89 ? 11.797 -18.172 -6.184 1 95 89 VAL A C 1
ATOM 652 O O . VAL A 1 89 ? 12.375 -19.094 -6.762 1 95 89 VAL A O 1
ATOM 655 N N . CYS A 1 90 ? 10.492 -18.016 -6.16 1 94.75 90 CYS A N 1
ATOM 656 C CA . CYS A 1 90 ? 9.641 -18.656 -7.152 1 94.75 90 CYS A CA 1
ATOM 657 C C . CYS A 1 90 ? 9.273 -17.688 -8.273 1 94.75 90 CYS A C 1
ATOM 659 O O . CYS A 1 90 ? 8.586 -16.688 -8.031 1 94.75 90 CYS A O 1
ATOM 661 N N . GLU A 1 91 ? 9.672 -18.016 -9.469 1 92.38 91 GLU A N 1
ATOM 662 C CA . GLU A 1 91 ? 9.469 -17.109 -10.594 1 92.38 91 GLU A CA 1
ATOM 663 C C . GLU A 1 91 ? 8.234 -17.5 -11.398 1 92.38 91 GLU A C 1
ATOM 665 O O . GLU A 1 91 ? 7.934 -18.688 -11.555 1 92.38 91 GLU A O 1
ATOM 670 N N . ASP A 1 92 ? 7.527 -16.469 -11.891 1 92.69 92 ASP A N 1
ATOM 671 C CA . ASP A 1 92 ? 6.418 -16.609 -12.828 1 92.69 92 ASP A CA 1
ATOM 672 C C . ASP A 1 92 ? 5.324 -17.5 -12.258 1 92.69 92 ASP A C 1
ATOM 674 O O . ASP A 1 92 ? 4.812 -18.391 -12.945 1 92.69 92 ASP A O 1
ATOM 678 N N . VAL A 1 93 ? 5.102 -17.344 -10.945 1 94.88 93 VAL A N 1
ATOM 679 C CA . VAL A 1 93 ? 4 -18.062 -10.305 1 94.88 93 VAL A CA 1
ATOM 680 C C . VAL A 1 93 ? 2.668 -17.531 -10.82 1 94.88 93 VAL A C 1
ATOM 682 O O . VAL A 1 93 ? 2.4 -16.328 -10.734 1 94.88 93 VAL A O 1
ATOM 685 N N . PRO A 1 94 ? 1.877 -18.375 -11.367 1 95.38 94 PRO A N 1
ATOM 686 C CA . PRO A 1 94 ? 0.583 -17.906 -11.859 1 95.38 94 PRO A CA 1
ATOM 687 C C . PRO A 1 94 ? -0.412 -17.609 -10.734 1 95.38 94 PRO A C 1
ATOM 689 O O . PRO A 1 94 ? -0.939 -18.547 -10.125 1 95.38 94 PRO A O 1
ATOM 692 N N . LEU A 1 95 ? -0.69 -16.422 -10.492 1 96.56 95 LEU A N 1
ATOM 693 C CA . LEU A 1 95 ? -1.694 -15.961 -9.531 1 96.56 95 LEU A CA 1
ATOM 694 C C . LEU A 1 95 ? -3.062 -15.852 -10.195 1 96.56 95 LEU A C 1
ATOM 696 O O . LEU A 1 95 ? -3.229 -15.102 -11.164 1 96.56 95 LEU A O 1
ATOM 700 N N . ALA A 1 96 ? -3.949 -16.562 -9.68 1 96.62 96 ALA A N 1
ATOM 701 C CA . ALA A 1 96 ? -5.297 -16.516 -10.234 1 96.62 96 ALA A CA 1
ATOM 702 C C . ALA A 1 96 ? -6.191 -15.578 -9.43 1 96.62 96 ALA A C 1
ATOM 704 O O . ALA A 1 96 ? -6.344 -15.742 -8.219 1 96.62 96 ALA A O 1
ATOM 705 N N . VAL A 1 97 ? -6.727 -14.641 -10.062 1 96.44 97 VAL A N 1
ATOM 706 C CA . VAL A 1 97 ? -7.711 -13.711 -9.508 1 96.44 97 VAL A CA 1
ATOM 707 C C . VAL A 1 97 ? -8.938 -13.664 -10.414 1 96.44 97 VAL A C 1
ATOM 709 O O . VAL A 1 97 ? -8.906 -13.031 -11.477 1 96.44 97 VAL A O 1
ATOM 712 N N . GLY A 1 98 ? -10.016 -14.305 -9.922 1 91.44 98 GLY A N 1
ATOM 713 C CA . GLY A 1 98 ? -11.125 -14.477 -10.852 1 91.44 98 GLY A CA 1
ATOM 714 C C . GLY A 1 98 ? -10.719 -15.172 -12.133 1 91.44 98 GLY A C 1
ATOM 715 O O . GLY A 1 98 ? -10.148 -16.266 -12.102 1 91.44 98 GLY A O 1
ATOM 716 N N . LYS A 1 99 ? -10.922 -14.453 -13.273 1 91.19 99 LYS A N 1
ATOM 717 C CA . LYS A 1 99 ? -10.602 -15.031 -14.578 1 91.19 99 LYS A CA 1
ATOM 718 C C . LYS A 1 99 ? -9.195 -14.648 -15.023 1 91.19 99 LYS A C 1
ATOM 720 O O . LYS A 1 99 ? -8.742 -15.062 -16.094 1 91.19 99 LYS A O 1
ATOM 725 N N . LEU A 1 100 ? -8.547 -13.914 -14.242 1 95.38 100 LEU A N 1
ATOM 726 C CA . LEU A 1 100 ? -7.211 -13.438 -14.602 1 95.38 100 LEU A CA 1
ATOM 727 C C . LEU A 1 100 ? -6.137 -14.375 -14.07 1 95.38 100 LEU A C 1
ATOM 729 O O . LEU A 1 100 ? -6.258 -14.906 -12.969 1 95.38 100 LEU A O 1
ATOM 733 N N . LEU A 1 101 ? -5.148 -14.547 -14.867 1 95.69 101 LEU A N 1
ATOM 734 C CA . LEU A 1 101 ? -3.914 -15.203 -14.453 1 95.69 101 LEU A CA 1
ATOM 735 C C . LEU A 1 101 ? -2.723 -14.266 -14.586 1 95.69 101 LEU A C 1
ATOM 737 O O . LEU A 1 101 ? -2.41 -13.812 -15.695 1 95.69 101 LEU A O 1
ATOM 741 N N . ILE A 1 102 ? -2.068 -14.023 -13.477 1 96.75 102 ILE A N 1
ATOM 742 C CA . ILE A 1 102 ? -1.022 -13.008 -13.422 1 96.75 102 ILE A CA 1
ATOM 743 C C . ILE A 1 102 ? 0.288 -13.641 -12.953 1 96.75 102 ILE A C 1
ATOM 745 O O . ILE A 1 102 ? 0.351 -14.219 -11.867 1 96.75 102 ILE A O 1
ATOM 749 N N . PRO A 1 103 ? 1.313 -13.523 -13.727 1 96.88 103 PRO A N 1
ATOM 750 C CA . PRO A 1 103 ? 2.602 -14.039 -13.258 1 96.88 103 PRO A CA 1
ATOM 751 C C . PRO A 1 103 ? 3.252 -13.133 -12.211 1 96.88 103 PRO A C 1
ATOM 753 O O . PRO A 1 103 ? 3.396 -11.93 -12.43 1 96.88 103 PRO A O 1
ATOM 756 N N . CYS A 1 104 ? 3.59 -13.734 -11.172 1 96.31 104 CYS A N 1
ATOM 757 C CA . CYS A 1 104 ? 4.273 -13.008 -10.109 1 96.31 104 CYS A CA 1
ATOM 758 C C . CYS A 1 104 ? 5.492 -13.773 -9.617 1 96.31 104 CYS A C 1
ATOM 760 O O . CYS A 1 104 ? 5.461 -15.008 -9.531 1 96.31 104 CYS A O 1
ATOM 762 N N . ASP A 1 105 ? 6.555 -13.039 -9.352 1 94.81 105 ASP A N 1
ATOM 763 C CA . ASP A 1 105 ? 7.688 -13.617 -8.641 1 94.81 105 ASP A CA 1
ATOM 764 C C . ASP A 1 105 ? 7.52 -13.469 -7.125 1 94.81 105 ASP A C 1
ATOM 766 O O . ASP A 1 105 ? 7.191 -12.391 -6.637 1 94.81 105 ASP A O 1
ATOM 770 N N . PHE A 1 106 ? 7.77 -14.57 -6.402 1 96.25 106 PHE A N 1
ATOM 771 C CA . PHE A 1 106 ? 7.66 -14.516 -4.949 1 96.25 106 PHE A CA 1
ATOM 772 C C . PHE A 1 106 ? 8.992 -14.859 -4.293 1 96.25 106 PHE A C 1
ATOM 774 O O . PHE A 1 106 ? 9.586 -15.891 -4.586 1 96.25 106 PHE A O 1
ATOM 781 N N . PHE A 1 107 ? 9.414 -13.977 -3.514 1 95.06 107 PHE A N 1
ATOM 782 C CA . PHE A 1 107 ? 10.477 -14.344 -2.58 1 95.06 107 PHE A CA 1
ATOM 783 C C . PHE A 1 107 ? 9.898 -15.094 -1.382 1 95.06 107 PHE A C 1
ATOM 785 O O . PHE A 1 107 ? 8.953 -14.633 -0.749 1 95.06 107 PHE A O 1
ATOM 792 N N . VAL A 1 108 ? 10.461 -16.219 -1.123 1 95.25 108 VAL A N 1
ATOM 793 C CA . VAL A 1 108 ? 10.008 -17.062 -0.017 1 95.25 108 VAL A CA 1
ATOM 794 C C . VAL A 1 108 ? 10.883 -16.812 1.21 1 95.25 108 VAL A C 1
ATOM 796 O O . VAL A 1 108 ? 12.109 -16.938 1.146 1 95.25 108 VAL A O 1
ATOM 799 N N . MET A 1 109 ? 10.195 -16.484 2.307 1 92.31 109 MET A N 1
ATOM 800 C CA . MET A 1 109 ? 10.914 -16.094 3.521 1 92.31 109 MET A CA 1
ATOM 801 C C . MET A 1 109 ? 10.594 -17.062 4.664 1 92.31 109 MET A C 1
ATOM 803 O O . MET A 1 109 ? 9.445 -17.469 4.824 1 92.31 109 MET A O 1
ATOM 807 N N . ASP A 1 110 ? 11.633 -17.359 5.438 1 91.31 110 ASP A N 1
ATOM 808 C CA . ASP A 1 110 ? 11.406 -18.125 6.656 1 91.31 110 ASP A CA 1
ATOM 809 C C . ASP A 1 110 ? 10.969 -17.219 7.805 1 91.31 110 ASP A C 1
ATOM 811 O O . ASP A 1 110 ? 11.758 -16.938 8.719 1 91.31 110 ASP A O 1
ATOM 815 N N . ILE A 1 111 ? 9.719 -16.766 7.797 1 88.25 111 ILE A N 1
ATOM 816 C CA . ILE A 1 111 ? 9.086 -15.914 8.797 1 88.25 111 ILE A CA 1
ATOM 817 C C . ILE A 1 111 ? 7.742 -16.516 9.211 1 88.25 111 ILE A C 1
ATOM 819 O O . ILE A 1 111 ? 7.152 -17.297 8.461 1 88.25 111 ILE A O 1
ATOM 823 N N . PRO A 1 112 ? 7.281 -16.125 10.344 1 86.5 112 PRO A N 1
ATOM 824 C CA . PRO A 1 112 ? 5.965 -16.625 10.75 1 86.5 112 PRO A CA 1
ATOM 825 C C . PRO A 1 112 ? 4.852 -16.203 9.797 1 86.5 112 PRO A C 1
ATOM 827 O O . PRO A 1 112 ? 4.863 -15.07 9.297 1 86.5 112 PRO A O 1
ATOM 830 N N . GLU A 1 113 ? 3.992 -17.078 9.633 1 87.5 113 GLU A N 1
ATOM 831 C CA . GLU A 1 113 ? 2.838 -16.797 8.789 1 87.5 113 GLU A CA 1
ATOM 832 C C . GLU A 1 113 ? 1.871 -15.836 9.461 1 87.5 113 GLU A C 1
ATOM 834 O O . GLU A 1 113 ? 1.626 -15.93 10.664 1 87.5 113 GLU A O 1
ATOM 839 N N . ASP A 1 114 ? 1.471 -14.922 8.656 1 84.56 114 ASP A N 1
ATOM 840 C CA . ASP A 1 114 ? 0.355 -14.07 9.055 1 84.56 114 ASP A CA 1
ATOM 841 C C . ASP A 1 114 ? -0.937 -14.5 8.359 1 84.56 114 ASP A C 1
ATOM 843 O O . ASP A 1 114 ? -1.103 -14.281 7.156 1 84.56 114 ASP A O 1
ATOM 847 N N . THR A 1 115 ? -1.882 -15 9.094 1 84.12 115 THR A N 1
ATOM 848 C CA . THR A 1 115 ? -3.088 -15.57 8.508 1 84.12 115 THR A CA 1
ATOM 849 C C . THR A 1 115 ? -3.969 -14.484 7.906 1 84.12 115 THR A C 1
ATOM 851 O O . THR A 1 115 ? -4.805 -14.75 7.043 1 84.12 115 THR A O 1
ATOM 854 N N . HIS A 1 116 ? -3.832 -13.266 8.414 1 85.88 116 HIS A N 1
ATOM 855 C CA . HIS A 1 116 ? -4.629 -12.164 7.887 1 85.88 116 HIS A CA 1
ATOM 856 C C . HIS A 1 116 ? -4.047 -11.641 6.574 1 85.88 116 HIS A C 1
ATOM 858 O O . HIS A 1 116 ? -4.781 -11.156 5.715 1 85.88 116 HIS A O 1
ATOM 864 N N . VAL A 1 117 ? -2.738 -11.805 6.504 1 89.62 117 VAL A N 1
ATOM 865 C CA . VAL A 1 117 ? -2.041 -11.398 5.289 1 89.62 117 VAL A CA 1
ATOM 866 C C . VAL A 1 117 ? -1.06 -12.492 4.867 1 89.62 117 VAL A C 1
ATOM 868 O O . VAL A 1 117 ? 0.154 -12.344 5.031 1 89.62 117 VAL A O 1
ATOM 871 N N . PRO A 1 118 ? -1.559 -13.484 4.23 1 93.88 118 PRO A N 1
ATOM 872 C CA . PRO A 1 118 ? -0.699 -14.633 3.914 1 93.88 118 PRO A CA 1
ATOM 873 C C . PRO A 1 118 ? 0.361 -14.305 2.867 1 93.88 118 PRO A C 1
ATOM 875 O O . PRO A 1 118 ? 1.435 -14.906 2.857 1 93.88 118 PRO A O 1
ATOM 878 N N . ILE A 1 119 ? 0.01 -13.398 1.952 1 95.94 119 ILE A N 1
ATOM 879 C CA . ILE A 1 119 ? 1.006 -13.016 0.958 1 95.94 119 ILE A CA 1
ATOM 880 C C . ILE A 1 119 ? 0.922 -11.516 0.699 1 95.94 119 ILE A C 1
ATOM 882 O O . ILE A 1 119 ? -0.115 -10.891 0.944 1 95.94 119 ILE A O 1
ATOM 886 N N . ILE A 1 120 ? 1.985 -11.023 0.267 1 96 120 ILE A N 1
ATOM 887 C CA . ILE A 1 120 ? 2.092 -9.625 -0.128 1 96 120 ILE A CA 1
ATOM 888 C C . ILE A 1 120 ? 2.352 -9.523 -1.63 1 96 120 ILE A C 1
ATOM 890 O O . ILE A 1 120 ? 3.24 -10.203 -2.156 1 96 120 ILE A O 1
ATOM 894 N N . LEU A 1 121 ? 1.571 -8.758 -2.291 1 97.94 121 LEU A N 1
ATOM 895 C CA . LEU A 1 121 ? 1.786 -8.492 -3.709 1 97.94 121 LEU A CA 1
ATOM 896 C C . LEU A 1 121 ? 2.498 -7.156 -3.906 1 97.94 121 LEU A C 1
ATOM 898 O O . LEU A 1 121 ? 2.062 -6.133 -3.377 1 97.94 121 LEU A O 1
ATOM 902 N N . ASP A 1 122 ? 3.537 -7.215 -4.727 1 96.38 122 ASP A N 1
ATOM 903 C CA . ASP A 1 122 ? 4.414 -6.059 -4.902 1 96.38 122 ASP A CA 1
ATOM 904 C C . ASP A 1 122 ? 3.936 -5.184 -6.059 1 96.38 122 ASP A C 1
ATOM 906 O O . ASP A 1 122 ? 2.959 -5.512 -6.734 1 96.38 122 ASP A O 1
ATOM 910 N N . ARG A 1 123 ? 4.637 -4.105 -6.227 1 97.81 123 ARG A N 1
ATOM 911 C CA . ARG A 1 123 ? 4.297 -3.127 -7.254 1 97.81 123 ARG A CA 1
ATOM 912 C C . ARG A 1 123 ? 4.41 -3.736 -8.648 1 97.81 123 ARG A C 1
ATOM 914 O O . ARG A 1 123 ? 3.506 -3.59 -9.469 1 97.81 123 ARG A O 1
ATOM 921 N N . PRO A 1 124 ? 5.441 -4.484 -9.039 1 97.38 124 PRO A N 1
ATOM 922 C CA . PRO A 1 124 ? 5.504 -5.078 -10.375 1 97.38 124 PRO A CA 1
ATOM 923 C C . PRO A 1 124 ? 4.332 -6.02 -10.656 1 97.38 124 PRO A C 1
ATOM 925 O O . PRO A 1 124 ? 3.756 -5.98 -11.742 1 97.38 124 PRO A O 1
ATOM 928 N N . CYS A 1 125 ? 4.039 -6.805 -9.68 1 98 125 CYS A N 1
ATOM 929 C CA . CYS A 1 125 ? 2.912 -7.715 -9.852 1 98 125 CYS A CA 1
ATOM 930 C C . CYS A 1 125 ? 1.614 -6.941 -10.055 1 98 125 CYS A C 1
ATOM 932 O O . CYS A 1 125 ? 0.833 -7.258 -10.953 1 98 125 CYS A O 1
ATOM 934 N N . LEU A 1 126 ? 1.443 -5.977 -9.297 1 98.5 126 LEU A N 1
ATOM 935 C CA . LEU A 1 126 ? 0.236 -5.164 -9.391 1 98.5 126 LEU A CA 1
ATOM 936 C C . LEU A 1 126 ? 0.181 -4.414 -10.719 1 98.5 126 LEU A C 1
ATOM 938 O O . LEU A 1 126 ? -0.892 -4.262 -11.305 1 98.5 126 LEU A O 1
ATOM 942 N N . ALA A 1 127 ? 1.331 -3.965 -11.109 1 98.12 127 ALA A N 1
ATOM 943 C CA . ALA A 1 127 ? 1.403 -3.32 -12.422 1 98.12 127 ALA A CA 1
ATOM 944 C C . ALA A 1 127 ? 1.029 -4.293 -13.531 1 98.12 127 ALA A C 1
ATOM 946 O O . ALA A 1 127 ? 0.259 -3.951 -14.438 1 98.12 127 ALA A O 1
ATOM 947 N N . THR A 1 128 ? 1.565 -5.461 -13.445 1 97.81 128 THR A N 1
ATOM 948 C CA . THR A 1 128 ? 1.274 -6.504 -14.422 1 97.81 128 THR A CA 1
ATOM 949 C C . THR A 1 128 ? -0.216 -6.832 -14.438 1 97.81 128 THR A C 1
ATOM 951 O O . THR A 1 128 ? -0.789 -7.094 -15.492 1 97.81 128 THR A O 1
ATOM 954 N N . ALA A 1 129 ? -0.823 -6.727 -13.297 1 98 129 ALA A N 1
ATOM 955 C CA . ALA A 1 129 ? -2.246 -7.023 -13.148 1 98 129 ALA A CA 1
ATOM 956 C C . ALA A 1 129 ? -3.104 -5.852 -13.609 1 98 129 ALA A C 1
ATOM 958 O O . ALA A 1 129 ? -4.332 -5.941 -13.633 1 98 129 ALA A O 1
ATOM 959 N N . GLY A 1 130 ? -2.471 -4.77 -13.93 1 98 130 GLY A N 1
ATOM 960 C CA . GLY A 1 130 ? -3.227 -3.594 -14.336 1 98 130 GLY A CA 1
ATOM 961 C C . GLY A 1 130 ? -4.055 -3 -13.211 1 98 130 GLY A C 1
ATOM 962 O O . GLY A 1 130 ? -5.176 -2.539 -13.43 1 98 130 GLY A O 1
ATOM 963 N N . ALA A 1 131 ? -3.549 -2.951 -12.062 1 98.38 131 ALA A N 1
ATOM 964 C CA . ALA A 1 131 ? -4.305 -2.543 -10.875 1 98.38 131 ALA A CA 1
ATOM 965 C C . ALA A 1 131 ? -4.645 -1.057 -10.93 1 98.38 131 ALA A C 1
ATOM 967 O O . ALA A 1 131 ? -3.762 -0.22 -11.133 1 98.38 131 ALA A O 1
ATOM 968 N N . MET A 1 132 ? -5.879 -0.762 -10.773 1 98.5 132 MET A N 1
ATOM 969 C CA . MET A 1 132 ? -6.441 0.56 -10.516 1 98.5 132 MET A CA 1
ATOM 970 C C . MET A 1 132 ? -7.137 0.601 -9.156 1 98.5 132 MET A C 1
ATOM 972 O O . MET A 1 132 ? -8.062 -0.172 -8.906 1 98.5 132 MET A O 1
ATOM 976 N N . ILE A 1 133 ? -6.719 1.552 -8.375 1 98.56 133 ILE A N 1
ATOM 977 C CA . ILE A 1 133 ? -7.199 1.572 -7 1 98.56 133 ILE A CA 1
ATOM 978 C C . ILE A 1 133 ? -7.906 2.896 -6.719 1 98.56 133 ILE A C 1
ATOM 980 O O . ILE A 1 133 ? -7.301 3.965 -6.828 1 98.56 133 ILE A O 1
ATOM 984 N N . ASP A 1 134 ? -9.102 2.824 -6.426 1 98.25 134 ASP A N 1
ATOM 985 C CA . ASP A 1 134 ? -9.914 3.936 -5.941 1 98.25 134 ASP A CA 1
ATOM 986 C C . ASP A 1 134 ? -10.078 3.877 -4.426 1 98.25 134 ASP A C 1
ATOM 988 O O . ASP A 1 134 ? -10.977 3.205 -3.918 1 98.25 134 ASP A O 1
ATOM 992 N N . VAL A 1 135 ? -9.234 4.59 -3.756 1 98.31 135 VAL A N 1
ATOM 993 C CA . VAL A 1 135 ? -9.18 4.445 -2.305 1 98.31 135 VAL A CA 1
ATOM 994 C C . VAL A 1 135 ? -10.438 5.043 -1.678 1 98.31 135 VAL A C 1
ATOM 996 O O . VAL A 1 135 ? -11.016 4.465 -0.753 1 98.31 135 VAL A O 1
ATOM 999 N N . LYS A 1 136 ? -10.852 6.148 -2.174 1 96.81 136 LYS A N 1
ATOM 1000 C CA . LYS A 1 136 ? -12.008 6.836 -1.608 1 96.81 136 LYS A CA 1
ATOM 1001 C C . LYS A 1 136 ? -13.242 5.938 -1.616 1 96.81 136 LYS A C 1
ATOM 1003 O O . LYS A 1 136 ? -13.984 5.887 -0.634 1 96.81 136 LYS A O 1
ATOM 1008 N N . ASN A 1 137 ? -13.344 5.238 -2.641 1 96.44 137 ASN A N 1
ATOM 1009 C CA . ASN A 1 137 ? -14.57 4.461 -2.789 1 96.44 137 ASN A CA 1
ATOM 1010 C C . ASN A 1 137 ? -14.344 2.984 -2.48 1 96.44 137 ASN A C 1
ATOM 1012 O O . ASN A 1 137 ? -15.242 2.162 -2.656 1 96.44 137 ASN A O 1
ATOM 1016 N N . GLY A 1 138 ? -13.195 2.627 -2.1 1 96.94 138 GLY A N 1
ATOM 1017 C CA . GLY A 1 138 ? -12.898 1.249 -1.744 1 96.94 138 GLY A CA 1
ATOM 1018 C C . GLY A 1 138 ? -13.07 0.282 -2.9 1 96.94 138 GLY A C 1
ATOM 1019 O O . GLY A 1 138 ? -13.695 -0.77 -2.748 1 96.94 138 GLY A O 1
ATOM 1020 N N . LYS A 1 139 ? -12.539 0.675 -4.031 1 97.19 139 LYS A N 1
ATOM 1021 C CA . LYS A 1 139 ? -12.695 -0.158 -5.219 1 97.19 139 LYS A CA 1
ATOM 1022 C C . LYS A 1 139 ? -11.336 -0.525 -5.816 1 97.19 139 LYS A C 1
ATOM 1024 O O . LYS A 1 139 ? -10.438 0.313 -5.883 1 97.19 139 LYS A O 1
ATOM 1029 N N . LEU A 1 140 ? -11.266 -1.774 -6.227 1 97.56 140 LEU A N 1
ATOM 1030 C CA . LEU A 1 140 ? -10.094 -2.297 -6.914 1 97.56 140 LEU A CA 1
ATOM 1031 C C . LEU A 1 140 ? -10.477 -2.889 -8.266 1 97.56 140 LEU A C 1
ATOM 1033 O O . LEU A 1 140 ? -11.438 -3.656 -8.367 1 97.56 140 LEU A O 1
ATOM 1037 N N . THR A 1 141 ? -9.75 -2.502 -9.219 1 97.88 141 THR A N 1
ATOM 1038 C CA . THR A 1 141 ? -9.922 -3.084 -10.539 1 97.88 141 THR A CA 1
ATOM 1039 C C . THR A 1 141 ? -8.602 -3.65 -11.062 1 97.88 141 THR A C 1
ATOM 1041 O O . THR A 1 141 ? -7.562 -2.996 -10.969 1 97.88 141 THR A O 1
ATOM 1044 N N . LEU A 1 142 ? -8.68 -4.836 -11.531 1 97.94 142 LEU A N 1
ATOM 1045 C CA . LEU A 1 142 ? -7.574 -5.453 -12.258 1 97.94 142 LEU A CA 1
ATOM 1046 C C . LEU A 1 142 ? -7.953 -5.684 -13.719 1 97.94 142 LEU A C 1
ATOM 1048 O O . LEU A 1 142 ? -9.078 -6.098 -14.016 1 97.94 142 LEU A O 1
ATOM 1052 N N . GLN A 1 143 ? -6.969 -5.387 -14.523 1 97.25 143 GLN A N 1
ATOM 1053 C CA . GLN A 1 143 ? -7.277 -5.539 -15.945 1 97.25 143 GLN A CA 1
ATOM 1054 C C . GLN A 1 143 ? -6.066 -6.047 -16.719 1 97.25 143 GLN A C 1
ATOM 1056 O O . GLN A 1 143 ? -5.012 -5.414 -16.719 1 97.25 143 GLN A O 1
ATOM 1061 N N . VAL A 1 144 ? -6.223 -7.086 -17.359 1 94.44 144 VAL A N 1
ATOM 1062 C CA . VAL A 1 144 ? -5.242 -7.664 -18.281 1 94.44 144 VAL A CA 1
ATOM 1063 C C . VAL A 1 144 ? -5.871 -7.859 -19.656 1 94.44 144 VAL A C 1
ATOM 1065 O O . VAL A 1 144 ? -6.805 -8.648 -19.812 1 94.44 144 VAL A O 1
ATOM 1068 N N . GLY A 1 145 ? -5.285 -7.141 -20.656 1 91.5 145 GLY A N 1
ATOM 1069 C CA . GLY A 1 145 ? -5.965 -7.156 -21.938 1 91.5 145 GLY A CA 1
ATOM 1070 C C . GLY A 1 145 ? -7.414 -6.711 -21.844 1 91.5 145 GLY A C 1
ATOM 1071 O O . GLY A 1 145 ? -7.707 -5.633 -21.328 1 91.5 145 GLY A O 1
ATOM 1072 N N . ASP A 1 146 ? -8.258 -7.578 -22.328 1 91.44 146 ASP A N 1
ATOM 1073 C CA . ASP A 1 146 ? -9.672 -7.219 -22.375 1 91.44 146 ASP A CA 1
ATOM 1074 C C . ASP A 1 146 ? -10.406 -7.742 -21.141 1 91.44 146 ASP A C 1
ATOM 1076 O O . ASP A 1 146 ? -11.586 -7.43 -20.938 1 91.44 146 ASP A O 1
ATOM 1080 N N . GLU A 1 147 ? -9.742 -8.5 -20.375 1 94.38 147 GLU A N 1
ATOM 1081 C CA . GLU A 1 147 ? -10.383 -9.094 -19.203 1 94.38 147 GLU A CA 1
ATOM 1082 C C . GLU A 1 147 ? -10.25 -8.188 -17.984 1 94.38 147 GLU A C 1
ATOM 1084 O O . GLU A 1 147 ? -9.18 -7.629 -17.734 1 94.38 147 GLU A O 1
ATOM 1089 N N . LYS A 1 148 ? -11.328 -8.078 -17.312 1 95.88 148 LYS A N 1
ATOM 1090 C CA . LYS A 1 148 ? -11.383 -7.172 -16.172 1 95.88 148 LYS A CA 1
ATOM 1091 C C . LYS A 1 148 ? -12.062 -7.836 -14.977 1 95.88 148 LYS A C 1
ATOM 1093 O O . LYS A 1 148 ? -13.047 -8.562 -15.141 1 95.88 148 LYS A O 1
ATOM 1098 N N . VAL A 1 149 ? -11.492 -7.594 -13.773 1 96.94 149 VAL A N 1
ATOM 1099 C CA . VAL A 1 149 ? -12.094 -8.023 -12.516 1 96.94 149 VAL A CA 1
ATOM 1100 C C . VAL A 1 149 ? -12.18 -6.844 -11.555 1 96.94 149 VAL A C 1
ATOM 1102 O O . VAL A 1 149 ? -11.219 -6.074 -11.422 1 96.94 149 VAL A O 1
ATOM 1105 N N . GLU A 1 150 ? -13.328 -6.746 -10.898 1 96.81 150 GLU A N 1
ATOM 1106 C CA . GLU A 1 150 ? -13.539 -5.645 -9.969 1 96.81 150 GLU A CA 1
ATOM 1107 C C . GLU A 1 150 ? -13.883 -6.16 -8.57 1 96.81 150 GLU A C 1
ATOM 1109 O O . GLU A 1 150 ? -14.609 -7.145 -8.43 1 96.81 150 GLU A O 1
ATOM 1114 N N . PHE A 1 151 ? -13.297 -5.438 -7.609 1 95.81 151 PHE A N 1
ATOM 1115 C CA . PHE A 1 151 ? -13.578 -5.707 -6.207 1 95.81 151 PHE A CA 1
ATOM 1116 C C . PHE A 1 151 ? -14.062 -4.449 -5.5 1 95.81 151 PHE A C 1
ATOM 1118 O O . PHE A 1 151 ? -13.555 -3.354 -5.75 1 95.81 151 PHE A O 1
ATOM 1125 N N . GLU A 1 152 ? -15.039 -4.602 -4.719 1 93.75 152 GLU A N 1
ATOM 1126 C CA . GLU A 1 152 ? -15.461 -3.559 -3.787 1 93.75 152 GLU A CA 1
ATOM 1127 C C . GLU A 1 152 ? -15.18 -3.961 -2.342 1 93.75 152 GLU A C 1
ATOM 1129 O O . GLU A 1 152 ? -15.648 -5.008 -1.881 1 93.75 152 GLU A O 1
ATOM 1134 N N . LEU A 1 153 ? -14.344 -3.129 -1.762 1 84.38 153 LEU A N 1
ATOM 1135 C CA . LEU A 1 153 ? -14 -3.443 -0.377 1 84.38 153 LEU A CA 1
ATOM 1136 C C . LEU A 1 153 ? -15.164 -3.109 0.554 1 84.38 153 LEU A C 1
ATOM 1138 O O . LEU A 1 153 ? -15.945 -2.193 0.281 1 84.38 153 LEU A O 1
ATOM 1142 N N . SER A 1 154 ? -16 -4.023 1.008 1 60.31 154 SER A N 1
ATOM 1143 C CA . SER A 1 154 ? -17.188 -3.846 1.85 1 60.31 154 SER A CA 1
ATOM 1144 C C . SER A 1 154 ? -17 -2.693 2.83 1 60.31 154 SER A C 1
ATOM 1146 O O . SER A 1 154 ? -15.898 -2.506 3.371 1 60.31 154 SER A O 1
ATOM 1148 N N . LYS A 1 155 ? -17.859 -1.619 2.713 1 47.56 155 LYS A N 1
ATOM 1149 C CA . LYS A 1 155 ? -18.125 -0.666 3.787 1 47.56 155 LYS A CA 1
ATOM 1150 C C . LYS A 1 155 ? -18.688 -1.366 5.016 1 47.56 155 LYS A C 1
ATOM 1152 O O . LYS A 1 155 ? -19.359 -2.395 4.898 1 47.56 155 LYS A O 1
ATOM 1157 N N . MET B 1 1 ? -5.121 -47.156 -39.812 1 22.05 1 MET B N 1
ATOM 1158 C CA . MET B 1 1 ? -4.047 -46.281 -39.406 1 22.05 1 MET B CA 1
ATOM 1159 C C . MET B 1 1 ? -4.555 -44.844 -39.25 1 22.05 1 MET B C 1
ATOM 1161 O O . MET B 1 1 ? -4.84 -44.188 -40.25 1 22.05 1 MET B O 1
ATOM 1165 N N . GLY B 1 2 ? -5.41 -44.469 -38.469 1 25.05 2 GLY B N 1
ATOM 1166 C CA . GLY B 1 2 ? -6.328 -43.344 -38.438 1 25.05 2 GLY B CA 1
ATOM 1167 C C . GLY B 1 2 ? -5.625 -42 -38.281 1 25.05 2 GLY B C 1
ATOM 1168 O O . GLY B 1 2 ? -4.625 -41.906 -37.594 1 25.05 2 GLY B O 1
ATOM 1169 N N . GLU B 1 3 ? -5.707 -41 -39.25 1 23.45 3 GLU B N 1
ATOM 1170 C CA . GLU B 1 3 ? -5.156 -39.656 -39.438 1 23.45 3 GLU B CA 1
ATOM 1171 C C . GLU B 1 3 ? -5.449 -38.781 -38.219 1 23.45 3 GLU B C 1
ATOM 1173 O O . GLU B 1 3 ? -6.613 -38.594 -37.844 1 23.45 3 GLU B O 1
ATOM 1178 N N . SER B 1 4 ? -4.535 -38.781 -37.25 1 25.77 4 SER B N 1
ATOM 1179 C CA . SER B 1 4 ? -4.648 -38.062 -36 1 25.77 4 SER B CA 1
ATOM 1180 C C . SER B 1 4 ? -4.766 -36.562 -36.25 1 25.77 4 SER B C 1
ATOM 1182 O O . SER B 1 4 ? -3.928 -35.969 -36.938 1 25.77 4 SER B O 1
ATOM 1184 N N . ALA B 1 5 ? -5.922 -36.031 -36.5 1 24.34 5 ALA B N 1
ATOM 1185 C CA . ALA B 1 5 ? -6.273 -34.625 -36.75 1 24.34 5 ALA B CA 1
ATOM 1186 C C . ALA B 1 5 ? -5.609 -33.719 -35.75 1 24.34 5 ALA B C 1
ATOM 1188 O O . ALA B 1 5 ? -5.793 -33.844 -34.531 1 24.34 5 ALA B O 1
ATOM 1189 N N . THR B 1 6 ? -4.332 -33.094 -36.062 1 24.14 6 THR B N 1
ATOM 1190 C CA . THR B 1 6 ? -3.514 -32.094 -35.406 1 24.14 6 THR B CA 1
ATOM 1191 C C . THR B 1 6 ? -4.281 -30.781 -35.281 1 24.14 6 THR B C 1
ATOM 1193 O O . THR B 1 6 ? -4.688 -30.188 -36.281 1 24.14 6 THR B O 1
ATOM 1196 N N . PHE B 1 7 ? -5.277 -30.797 -34.594 1 22.66 7 PHE B N 1
ATOM 1197 C CA . PHE B 1 7 ? -6.004 -29.531 -34.5 1 22.66 7 PHE B CA 1
ATOM 1198 C C . PHE B 1 7 ? -5.047 -28.375 -34.25 1 22.66 7 PHE B C 1
ATOM 1200 O O . PHE B 1 7 ? -4.188 -28.438 -33.375 1 22.66 7 PHE B O 1
ATOM 1207 N N . ASN B 1 8 ? -4.645 -27.516 -35.281 1 23.44 8 ASN B N 1
ATOM 1208 C CA . ASN B 1 8 ? -3.828 -26.312 -35.375 1 23.44 8 ASN B CA 1
ATOM 1209 C C . ASN B 1 8 ? -4.371 -25.203 -34.469 1 23.44 8 ASN B C 1
ATOM 1211 O O . ASN B 1 8 ? -5.43 -24.641 -34.719 1 23.44 8 ASN B O 1
ATOM 1215 N N . LEU B 1 9 ? -4.434 -25.312 -33.25 1 29.03 9 LEU B N 1
ATOM 1216 C CA . LEU B 1 9 ? -4.984 -24.281 -32.375 1 29.03 9 LEU B CA 1
ATOM 1217 C C . LEU B 1 9 ? -4.352 -22.922 -32.688 1 29.03 9 LEU B C 1
ATOM 1219 O O . LEU B 1 9 ? -3.125 -22.797 -32.719 1 29.03 9 LEU B O 1
ATOM 1223 N N . SER B 1 10 ? -4.906 -22.047 -33.438 1 30.88 10 SER B N 1
ATOM 1224 C CA . SER B 1 10 ? -4.414 -20.812 -34.031 1 30.88 10 SER B CA 1
ATOM 1225 C C . SER B 1 10 ? -3.73 -19.938 -32.969 1 30.88 10 SER B C 1
ATOM 1227 O O . SER B 1 10 ? -3.992 -20.094 -31.781 1 30.88 10 SER B O 1
ATOM 1229 N N . ARG B 1 11 ? -2.77 -19.078 -33.438 1 30.94 11 ARG B N 1
ATOM 1230 C CA . ARG B 1 11 ? -1.92 -18.141 -32.719 1 30.94 11 ARG B CA 1
ATOM 1231 C C . ARG B 1 11 ? -2.75 -17.234 -31.812 1 30.94 11 ARG B C 1
ATOM 1233 O O . ARG B 1 11 ? -2.312 -16.875 -30.719 1 30.94 11 ARG B O 1
ATOM 1240 N N . GLU B 1 12 ? -3.768 -16.391 -32.25 1 31.77 12 GLU B N 1
ATOM 1241 C CA . GLU B 1 12 ? -4.773 -15.539 -31.609 1 31.77 12 GLU B CA 1
ATOM 1242 C C . GLU B 1 12 ? -5.586 -16.312 -30.578 1 31.77 12 GLU B C 1
ATOM 1244 O O . GLU B 1 12 ? -5.898 -15.805 -29.5 1 31.77 12 GLU B O 1
ATOM 1249 N N . CYS B 1 13 ? -6.23 -17.328 -30.953 1 30.7 13 CYS B N 1
ATOM 1250 C CA . CYS B 1 13 ? -6.965 -18.297 -30.156 1 30.7 13 CYS B CA 1
ATOM 1251 C C . CYS B 1 13 ? -6.039 -19.016 -29.172 1 30.7 13 CYS B C 1
ATOM 1253 O O . CYS B 1 13 ? -6.492 -19.547 -28.156 1 30.7 13 CYS B O 1
ATOM 1255 N N . SER B 1 14 ? -4.703 -19.375 -29.641 1 29.97 14 SER B N 1
ATOM 1256 C CA . SER B 1 14 ? -3.635 -20.078 -28.938 1 29.97 14 SER B CA 1
ATOM 1257 C C . SER B 1 14 ? -3.068 -19.234 -27.812 1 29.97 14 SER B C 1
ATOM 1259 O O . SER B 1 14 ? -2.404 -19.75 -26.906 1 29.97 14 SER B O 1
ATOM 1261 N N . ALA B 1 15 ? -2.988 -17.812 -27.844 1 32.91 15 ALA B N 1
ATOM 1262 C CA . ALA B 1 15 ? -2.637 -16.984 -26.688 1 32.91 15 ALA B CA 1
ATOM 1263 C C . ALA B 1 15 ? -3.68 -17.125 -25.578 1 32.91 15 ALA B C 1
ATOM 1265 O O . ALA B 1 15 ? -3.34 -17.125 -24.391 1 32.91 15 ALA B O 1
ATOM 1266 N N . ILE B 1 16 ? -5.098 -17.141 -25.562 1 35.84 16 ILE B N 1
ATOM 1267 C CA . ILE B 1 16 ? -6.289 -17.578 -24.844 1 35.84 16 ILE B CA 1
ATOM 1268 C C . ILE B 1 16 ? -6.152 -19.047 -24.453 1 35.84 16 ILE B C 1
ATOM 1270 O O . ILE B 1 16 ? -6.438 -19.422 -23.312 1 35.84 16 ILE B O 1
ATOM 1274 N N . LEU B 1 17 ? -6.094 -20.062 -25.359 1 34.41 17 LEU B N 1
ATOM 1275 C CA . LEU B 1 17 ? -5.902 -21.5 -25.203 1 34.41 17 LEU B CA 1
ATOM 1276 C C . LEU B 1 17 ? -4.477 -21.812 -24.75 1 34.41 17 LEU B C 1
ATOM 1278 O O . LEU B 1 17 ? -4.246 -22.797 -24.047 1 34.41 17 LEU B O 1
ATOM 1282 N N . LEU B 1 18 ? -3.498 -21.359 -25.641 1 41 18 LEU B N 1
ATOM 1283 C CA . LEU B 1 18 ? -2.127 -21.594 -25.203 1 41 18 LEU B CA 1
ATOM 1284 C C . LEU B 1 18 ? -1.808 -20.734 -23.969 1 41 18 LEU B C 1
ATOM 1286 O O . LEU B 1 18 ? -1.639 -19.516 -24.078 1 41 18 LEU B O 1
ATOM 1290 N N . ASN B 1 19 ? -2.719 -20.516 -22.844 1 47.72 19 ASN B N 1
ATOM 1291 C CA . ASN B 1 19 ? -3.016 -19.953 -21.531 1 47.72 19 ASN B CA 1
ATOM 1292 C C . ASN B 1 19 ? -1.896 -19.031 -21.047 1 47.72 19 ASN B C 1
ATOM 1294 O O . ASN B 1 19 ? -1.131 -19.406 -20.156 1 47.72 19 ASN B O 1
ATOM 1298 N N . LYS B 1 20 ? -1.282 -18.219 -21.875 1 62.59 20 LYS B N 1
ATOM 1299 C CA . LYS B 1 20 ? -0.025 -17.531 -21.609 1 62.59 20 LYS B CA 1
ATOM 1300 C C . LYS B 1 20 ? -0.214 -16.406 -20.594 1 62.59 20 LYS B C 1
ATOM 1302 O O . LYS B 1 20 ? -1.207 -15.672 -20.641 1 62.59 20 LYS B O 1
ATOM 1307 N N . LEU B 1 21 ? 0.48 -16.453 -19.719 1 81.69 21 LEU B N 1
ATOM 1308 C CA . LEU B 1 21 ? 0.61 -15.414 -18.719 1 81.69 21 LEU B CA 1
ATOM 1309 C C . LEU B 1 21 ? 0.984 -14.086 -19.359 1 81.69 21 LEU B C 1
ATOM 1311 O O . LEU B 1 21 ? 1.743 -14.047 -20.328 1 81.69 21 LEU B O 1
ATOM 1315 N N . PRO B 1 22 ? 0.207 -12.969 -19.172 1 90.81 22 PRO B N 1
ATOM 1316 C CA . PRO B 1 22 ? 0.66 -11.656 -19.641 1 90.81 22 PRO B CA 1
ATOM 1317 C C . PRO B 1 22 ? 2.133 -11.398 -19.344 1 90.81 22 PRO B C 1
ATOM 1319 O O . PRO B 1 22 ? 2.697 -12.016 -18.422 1 90.81 22 PRO B O 1
ATOM 1322 N N . PRO B 1 23 ? 2.74 -10.555 -20.234 1 93.5 23 PRO B N 1
ATOM 1323 C CA . PRO B 1 23 ? 4.117 -10.18 -19.891 1 93.5 23 PRO B CA 1
ATOM 1324 C C . PRO B 1 23 ? 4.219 -9.445 -18.562 1 93.5 23 PRO B C 1
ATOM 1326 O O . PRO B 1 23 ? 3.379 -8.594 -18.25 1 93.5 23 PRO B O 1
ATOM 1329 N N . LYS B 1 24 ? 5.219 -9.797 -17.812 1 95.5 24 LYS B N 1
ATOM 1330 C CA . LYS B 1 24 ? 5.488 -9.078 -16.578 1 95.5 24 LYS B CA 1
ATOM 1331 C C . LYS B 1 24 ? 5.934 -7.641 -16.859 1 95.5 24 LYS B C 1
ATOM 1333 O O . LYS B 1 24 ? 6.715 -7.398 -17.781 1 95.5 24 LYS B O 1
ATOM 1338 N N . LEU B 1 25 ? 5.488 -6.766 -16.062 1 96.19 25 LEU B N 1
ATOM 1339 C CA . LEU B 1 25 ? 5.914 -5.375 -16.172 1 96.19 25 LEU B CA 1
ATOM 1340 C C . LEU B 1 25 ? 6.977 -5.047 -15.133 1 96.19 25 LEU B C 1
ATOM 1342 O O . LEU B 1 25 ? 7.082 -5.727 -14.109 1 96.19 25 LEU B O 1
ATOM 1346 N N . ASP B 1 26 ? 7.719 -3.98 -15.398 1 95.06 26 ASP B N 1
ATOM 1347 C CA . ASP B 1 26 ? 8.758 -3.512 -14.484 1 95.06 26 ASP B CA 1
ATOM 1348 C C . ASP B 1 26 ? 8.148 -2.754 -13.305 1 95.06 26 ASP B C 1
ATOM 1350 O O . ASP B 1 26 ? 6.961 -2.412 -13.328 1 95.06 26 ASP B O 1
ATOM 1354 N N . ASP B 1 27 ? 9.008 -2.535 -12.359 1 95.5 27 ASP B N 1
ATOM 1355 C CA . ASP B 1 27 ? 8.602 -1.765 -11.188 1 95.5 27 ASP B CA 1
ATOM 1356 C C . ASP B 1 27 ? 8.266 -0.324 -11.562 1 95.5 27 ASP B C 1
ATOM 1358 O O . ASP B 1 27 ? 9.133 0.418 -12.031 1 95.5 27 ASP B O 1
ATOM 1362 N N . PRO B 1 28 ? 7.059 0.105 -11.336 1 95.75 28 PRO B N 1
ATOM 1363 C CA . PRO B 1 28 ? 6.723 1.489 -11.672 1 95.75 28 PRO B CA 1
ATOM 1364 C C . PRO B 1 28 ? 7.328 2.5 -10.703 1 95.75 28 PRO B C 1
ATOM 1366 O O . PRO B 1 28 ? 7.305 3.705 -10.969 1 95.75 28 PRO B O 1
ATOM 1369 N N . GLY B 1 29 ? 7.855 2.025 -9.531 1 92.38 29 GLY B N 1
ATOM 1370 C CA . GLY B 1 29 ? 8.375 2.908 -8.5 1 92.38 29 GLY B CA 1
ATOM 1371 C C . GLY B 1 29 ? 7.473 2.998 -7.281 1 92.38 29 GLY B C 1
ATOM 1372 O O . GLY B 1 29 ? 6.293 2.65 -7.348 1 92.38 29 GLY B O 1
ATOM 1373 N N . SER B 1 30 ? 7.996 3.488 -6.238 1 90.38 30 SER B N 1
ATOM 1374 C CA . SER B 1 30 ? 7.262 3.578 -4.98 1 90.38 30 SER B CA 1
ATOM 1375 C C . SER B 1 30 ? 6.164 4.633 -5.055 1 90.38 30 SER B C 1
ATOM 1377 O O . SER B 1 30 ? 6.375 5.719 -5.602 1 90.38 30 SER B O 1
ATOM 1379 N N . PHE B 1 31 ? 5.094 4.277 -4.543 1 95.81 31 PHE B N 1
ATOM 1380 C CA . PHE B 1 31 ? 3.975 5.211 -4.496 1 95.81 31 PHE B CA 1
ATOM 1381 C C . PHE B 1 31 ? 4.047 6.082 -3.246 1 95.81 31 PHE B C 1
ATOM 1383 O O . PHE B 1 31 ? 3.322 5.848 -2.277 1 95.81 31 PHE B O 1
ATOM 1390 N N . SER B 1 32 ? 4.879 7.043 -3.371 1 95.56 32 SER B N 1
ATOM 1391 C CA . SER B 1 32 ? 5.117 8.078 -2.373 1 95.56 32 SER B CA 1
ATOM 1392 C C . SER B 1 32 ? 5.18 9.461 -3.018 1 95.56 32 SER B C 1
ATOM 1394 O O . SER B 1 32 ? 5.551 9.594 -4.184 1 95.56 32 SER B O 1
ATOM 1396 N N . ILE B 1 33 ? 4.785 10.406 -2.242 1 96 33 ILE B N 1
ATOM 1397 C CA . ILE B 1 33 ? 4.762 11.75 -2.807 1 96 33 ILE B CA 1
ATOM 1398 C C . ILE B 1 33 ? 5.387 12.734 -1.821 1 96 33 ILE B C 1
ATOM 1400 O O . ILE B 1 33 ? 5.395 12.492 -0.612 1 96 33 ILE B O 1
ATOM 1404 N N . PRO B 1 34 ? 5.918 13.836 -2.383 1 96.06 34 PRO B N 1
ATOM 1405 C CA . PRO B 1 34 ? 6.293 14.93 -1.484 1 96.06 34 PRO B CA 1
ATOM 1406 C C . PRO B 1 34 ? 5.086 15.672 -0.921 1 96.06 34 PRO B C 1
ATOM 1408 O O . PRO B 1 34 ? 4.047 15.766 -1.583 1 96.06 34 PRO B O 1
ATOM 1411 N N . CYS B 1 35 ? 5.254 16.078 0.294 1 97.12 35 CYS B N 1
ATOM 1412 C CA . CYS B 1 35 ? 4.215 16.875 0.939 1 97.12 35 CYS B CA 1
ATOM 1413 C C . CYS B 1 35 ? 4.812 17.781 2.02 1 97.12 35 CYS B C 1
ATOM 1415 O O . CYS B 1 35 ? 6.035 17.875 2.148 1 97.12 35 CYS B O 1
ATOM 1417 N N . SER B 1 36 ? 3.914 18.547 2.623 1 96.88 36 SER B N 1
ATOM 1418 C CA . SER B 1 36 ? 4.395 19.391 3.711 1 96.88 36 SER B CA 1
ATOM 1419 C C . SER B 1 36 ? 3.361 19.484 4.832 1 96.88 36 SER B C 1
ATOM 1421 O O . SER B 1 36 ? 2.164 19.312 4.594 1 96.88 36 SER B O 1
ATOM 1423 N N . ILE B 1 37 ? 3.826 19.672 5.945 1 95.62 37 ILE B N 1
ATOM 1424 C CA . ILE B 1 37 ? 3.049 20.031 7.125 1 95.62 37 ILE B CA 1
ATOM 1425 C C . ILE B 1 37 ? 3.572 21.344 7.703 1 95.62 37 ILE B C 1
ATOM 1427 O O . ILE B 1 37 ? 4.75 21.453 8.062 1 95.62 37 ILE B O 1
ATOM 1431 N N . GLY B 1 38 ? 2.643 22.344 7.797 1 91.12 38 GLY B N 1
ATOM 1432 C CA . GLY B 1 38 ? 3.172 23.656 8.117 1 91.12 38 GLY B CA 1
ATOM 1433 C C . GLY B 1 38 ? 4.289 24.094 7.184 1 91.12 38 GLY B C 1
ATOM 1434 O O . GLY B 1 38 ? 4.133 24.062 5.961 1 91.12 38 GLY B O 1
ATOM 1435 N N . ASN B 1 39 ? 5.398 24.422 7.793 1 91.19 39 ASN B N 1
ATOM 1436 C CA . ASN B 1 39 ? 6.535 24.875 6.996 1 91.19 39 ASN B CA 1
ATOM 1437 C C . ASN B 1 39 ? 7.539 23.75 6.77 1 91.19 39 ASN B C 1
ATOM 1439 O O . ASN B 1 39 ? 8.57 23.953 6.133 1 91.19 39 ASN B O 1
ATOM 1443 N N . GLY B 1 40 ? 7.234 22.656 7.25 1 95.25 40 GLY B N 1
ATOM 1444 C CA . GLY B 1 40 ? 8.164 21.547 7.129 1 95.25 40 GLY B CA 1
ATOM 1445 C C . GLY B 1 40 ? 7.914 20.688 5.906 1 95.25 40 GLY B C 1
ATOM 1446 O O . GLY B 1 40 ? 6.797 20.203 5.691 1 95.25 40 GLY B O 1
ATOM 1447 N N . ALA B 1 41 ? 8.961 20.5 5.203 1 95.69 41 ALA B N 1
ATOM 1448 C CA . ALA B 1 41 ? 8.883 19.672 4 1 95.69 41 ALA B CA 1
ATOM 1449 C C . ALA B 1 41 ? 9.102 18.203 4.328 1 95.69 41 ALA B C 1
ATOM 1451 O O . ALA B 1 41 ? 9.961 17.859 5.152 1 95.69 41 ALA B O 1
ATOM 1452 N N . ILE B 1 42 ? 8.297 17.438 3.734 1 96.25 42 ILE B N 1
ATOM 1453 C CA . ILE B 1 42 ? 8.445 15.992 3.777 1 96.25 42 ILE B CA 1
ATOM 1454 C C . ILE B 1 42 ? 8.75 15.461 2.377 1 96.25 42 ILE B C 1
ATOM 1456 O O . ILE B 1 42 ? 7.941 15.609 1.459 1 96.25 42 ILE B O 1
ATOM 1460 N N . THR B 1 43 ? 9.82 14.812 2.236 1 94.38 43 THR B N 1
ATOM 1461 C CA . THR B 1 43 ? 10.336 14.453 0.918 1 94.38 43 THR B CA 1
ATOM 1462 C C . THR B 1 43 ? 9.508 13.328 0.308 1 94.38 43 THR B C 1
ATOM 1464 O O . THR B 1 43 ? 9.375 13.242 -0.914 1 94.38 43 THR B O 1
ATOM 1467 N N . SER B 1 44 ? 9.055 12.484 1.213 1 95.06 44 SER B N 1
ATOM 1468 C CA . SER B 1 44 ? 8.391 11.289 0.71 1 95.06 44 SER B CA 1
ATOM 1469 C C . SER B 1 44 ? 7.379 10.75 1.723 1 95.06 44 SER B C 1
ATOM 1471 O O . SER B 1 44 ? 7.754 10.383 2.838 1 95.06 44 SER B O 1
ATOM 1473 N N . ALA B 1 45 ? 6.156 10.781 1.336 1 97.06 45 ALA B N 1
ATOM 1474 C CA . ALA B 1 45 ? 5.09 10.156 2.117 1 97.06 45 ALA B CA 1
ATOM 1475 C C . ALA B 1 45 ? 4.57 8.898 1.429 1 97.06 45 ALA B C 1
ATOM 1477 O O . ALA B 1 45 ? 4.023 8.969 0.325 1 97.06 45 ALA B O 1
ATOM 1478 N N . LEU B 1 46 ? 4.664 7.816 2.121 1 96.81 46 LEU B N 1
ATOM 1479 C CA . LEU B 1 46 ? 4.305 6.539 1.516 1 96.81 46 LEU B CA 1
ATOM 1480 C C . LEU B 1 46 ? 2.805 6.285 1.627 1 96.81 46 LEU B C 1
ATOM 1482 O O . LEU B 1 46 ? 2.219 6.465 2.697 1 96.81 46 LEU B O 1
ATOM 1486 N N . PHE B 1 47 ? 2.221 5.922 0.499 1 97.94 47 PHE B N 1
ATOM 1487 C CA . PHE B 1 47 ? 0.842 5.449 0.507 1 97.94 47 PHE B CA 1
ATOM 1488 C C . PHE B 1 47 ? 0.767 4.004 0.994 1 97.94 47 PHE B C 1
ATOM 1490 O O . PHE B 1 47 ? 1.261 3.094 0.327 1 97.94 47 PHE B O 1
ATOM 1497 N N . ASP B 1 48 ? 0.126 3.82 2.137 1 96.06 48 ASP B N 1
ATOM 1498 C CA . ASP B 1 48 ? 0.055 2.477 2.701 1 96.06 48 ASP B CA 1
ATOM 1499 C C . ASP B 1 48 ? -1.379 1.95 2.689 1 96.06 48 ASP B C 1
ATOM 1501 O O . ASP B 1 48 ? -2.195 2.336 3.529 1 96.06 48 ASP B O 1
ATOM 1505 N N . LEU B 1 49 ? -1.621 1.042 1.817 1 96.38 49 LEU B N 1
ATOM 1506 C CA . LEU B 1 49 ? -2.959 0.49 1.638 1 96.38 49 LEU B CA 1
ATOM 1507 C C . LEU B 1 49 ? -3.26 -0.566 2.695 1 96.38 49 LEU B C 1
ATOM 1509 O O . LEU B 1 49 ? -4.391 -1.042 2.801 1 96.38 49 LEU B O 1
ATOM 1513 N N . GLY B 1 50 ? -2.26 -0.937 3.455 1 92.12 50 GLY B N 1
ATOM 1514 C CA . GLY B 1 50 ? -2.432 -1.902 4.527 1 92.12 50 GLY B CA 1
ATOM 1515 C C . GLY B 1 50 ? -2.639 -1.255 5.887 1 92.12 50 GLY B C 1
ATOM 1516 O O . GLY B 1 50 ? -3.051 -1.918 6.84 1 92.12 50 GLY B O 1
ATOM 1517 N N . ALA B 1 51 ? -2.426 -0.015 5.977 1 92.5 51 ALA B N 1
ATOM 1518 C CA . ALA B 1 51 ? -2.447 0.663 7.27 1 92.5 51 ALA B CA 1
ATOM 1519 C C . ALA B 1 51 ? -3.777 1.376 7.492 1 92.5 51 ALA B C 1
ATOM 1521 O O . ALA B 1 51 ? -4.262 2.09 6.613 1 92.5 51 ALA B O 1
ATOM 1522 N N . SER B 1 52 ? -4.273 1.201 8.734 1 92.56 52 SER B N 1
ATOM 1523 C CA . SER B 1 52 ? -5.496 1.906 9.109 1 92.56 52 SER B CA 1
ATOM 1524 C C . SER B 1 52 ? -5.184 3.199 9.859 1 92.56 52 SER B C 1
ATOM 1526 O O . SER B 1 52 ? -6.086 3.971 10.18 1 92.56 52 SER B O 1
ATOM 1528 N N . VAL B 1 53 ? -3.936 3.422 10.117 1 94 53 VAL B N 1
ATOM 1529 C CA . VAL B 1 53 ? -3.506 4.641 10.797 1 94 53 VAL B CA 1
ATOM 1530 C C . VAL B 1 53 ? -2.264 5.203 10.109 1 94 53 VAL B C 1
ATOM 1532 O O . VAL B 1 53 ? -1.444 4.449 9.578 1 94 53 VAL B O 1
ATOM 1535 N N . SER B 1 54 ? -2.186 6.496 10.117 1 96.19 54 SER B N 1
ATOM 1536 C CA . SER B 1 54 ? -0.959 7.141 9.656 1 96.19 54 SER B CA 1
ATOM 1537 C C . SER B 1 54 ? 0.08 7.203 10.773 1 96.19 54 SER B C 1
ATOM 1539 O O . SER B 1 54 ? -0.268 7.344 11.945 1 96.19 54 SER B O 1
ATOM 1541 N N . LEU B 1 55 ? 1.325 7.121 10.344 1 94.69 55 LEU B N 1
ATOM 1542 C CA . LEU B 1 55 ? 2.4 7.035 11.32 1 94.69 55 LEU B CA 1
ATOM 1543 C C . LEU B 1 55 ? 3.486 8.07 11.031 1 94.69 55 LEU B C 1
ATOM 1545 O O . LEU B 1 55 ? 3.795 8.336 9.867 1 94.69 55 LEU B O 1
ATOM 1549 N N . MET B 1 56 ? 4.043 8.5 12.133 1 95 56 MET B N 1
ATOM 1550 C CA . MET B 1 56 ? 5.18 9.414 12.07 1 95 56 MET B CA 1
ATOM 1551 C C . MET B 1 56 ? 6.137 9.172 13.234 1 95 56 MET B C 1
ATOM 1553 O O . MET B 1 56 ? 5.707 9.039 14.383 1 95 56 MET B O 1
ATOM 1557 N N . PRO B 1 57 ? 7.418 9.102 12.961 1 94.62 57 PRO B N 1
ATOM 1558 C CA . PRO B 1 57 ? 8.367 9.008 14.07 1 94.62 57 PRO B CA 1
ATOM 1559 C C . PRO B 1 57 ? 8.383 10.258 14.938 1 94.62 57 PRO B C 1
ATOM 1561 O O . PRO B 1 57 ? 8.141 11.359 14.445 1 94.62 57 PRO B O 1
ATOM 1564 N N . LEU B 1 58 ? 8.812 10.039 16.141 1 95.12 58 LEU B N 1
ATOM 1565 C CA . LEU B 1 58 ? 8.891 11.148 17.094 1 95.12 58 LEU B CA 1
ATOM 1566 C C . LEU B 1 58 ? 9.859 12.219 16.594 1 95.12 58 LEU B C 1
ATOM 1568 O O . LEU B 1 58 ? 9.57 13.414 16.688 1 95.12 58 LEU B O 1
ATOM 1572 N N . SER B 1 59 ? 10.945 11.789 16.094 1 95.12 59 SER B N 1
ATOM 1573 C CA . SER B 1 59 ? 11.945 12.727 15.594 1 95.12 59 SER B CA 1
ATOM 1574 C C . SER B 1 59 ? 11.375 13.586 14.461 1 95.12 59 SER B C 1
ATOM 1576 O O . SER B 1 59 ? 11.648 14.789 14.398 1 95.12 59 SER B O 1
ATOM 1578 N N . THR B 1 60 ? 10.664 12.977 13.609 1 95.38 60 THR B N 1
ATOM 1579 C CA . THR B 1 60 ? 10.016 13.703 12.523 1 95.38 60 THR B CA 1
ATOM 1580 C C . THR B 1 60 ? 9.023 14.727 13.07 1 95.38 60 THR B C 1
ATOM 1582 O O . THR B 1 60 ? 8.992 15.867 12.625 1 95.38 60 THR B O 1
ATOM 1585 N N . SER B 1 61 ? 8.227 14.336 14.016 1 95.31 61 SER B N 1
ATOM 1586 C CA . SER B 1 61 ? 7.246 15.242 14.602 1 95.31 61 SER B CA 1
ATOM 1587 C C . SER B 1 61 ? 7.918 16.453 15.227 1 95.31 61 SER B C 1
ATOM 1589 O O . SER B 1 61 ? 7.402 17.578 15.133 1 95.31 61 SER B O 1
ATOM 1591 N N . LYS B 1 62 ? 8.984 16.25 15.844 1 94 62 LYS B N 1
ATOM 1592 C CA . LYS B 1 62 ? 9.742 17.344 16.438 1 94 62 LYS B CA 1
ATOM 1593 C C . LYS B 1 62 ? 10.289 18.281 15.375 1 94 62 LYS B C 1
ATOM 1595 O O . LYS B 1 62 ? 10.203 19.5 15.508 1 94 62 LYS B O 1
ATOM 1600 N N . ARG B 1 63 ? 10.812 17.641 14.367 1 94.31 63 ARG B N 1
ATOM 1601 C CA . ARG B 1 63 ? 11.359 18.422 13.266 1 94.31 63 ARG B CA 1
ATOM 1602 C C . ARG B 1 63 ? 10.289 19.297 12.625 1 94.31 63 ARG B C 1
ATOM 1604 O O . ARG B 1 63 ? 10.562 20.422 12.203 1 94.31 63 ARG B O 1
ATOM 1611 N N . LEU B 1 64 ? 9.078 18.828 12.609 1 94.44 64 LEU B N 1
ATOM 1612 C CA . LEU B 1 64 ? 7.969 19.531 11.984 1 94.44 64 LEU B CA 1
ATOM 1613 C C . LEU B 1 64 ? 7.293 20.469 12.969 1 94.44 64 LEU B C 1
ATOM 1615 O O . LEU B 1 64 ? 6.359 21.188 12.609 1 94.44 64 LEU B O 1
ATOM 1619 N N . ASN B 1 65 ? 7.695 20.5 14.156 1 91.88 65 ASN B N 1
ATOM 1620 C CA . ASN B 1 65 ? 7.16 21.344 15.219 1 91.88 65 ASN B CA 1
ATOM 1621 C C . ASN B 1 65 ? 5.664 21.125 15.414 1 91.88 65 ASN B C 1
ATOM 1623 O O . ASN B 1 65 ? 4.898 22.078 15.5 1 91.88 65 ASN B O 1
ATOM 1627 N N . LEU B 1 66 ? 5.324 19.844 15.391 1 90.25 66 LEU B N 1
ATOM 1628 C CA . LEU B 1 66 ? 3.916 19.547 15.633 1 90.25 66 LEU B CA 1
ATOM 1629 C C . LEU B 1 66 ? 3.543 19.828 17.094 1 90.25 66 LEU B C 1
ATOM 1631 O O . LEU B 1 66 ? 4.398 19.781 17.969 1 90.25 66 LEU B O 1
ATOM 1635 N N . PRO B 1 67 ? 2.27 20.203 17.188 1 79.25 67 PRO B N 1
ATOM 1636 C CA . PRO B 1 67 ? 1.834 20.5 18.547 1 79.25 67 PRO B CA 1
ATOM 1637 C C . PRO B 1 67 ? 1.922 19.297 19.484 1 79.25 67 PRO B C 1
ATOM 1639 O O . PRO B 1 67 ? 2.25 18.188 19.047 1 79.25 67 PRO B O 1
ATOM 1642 N N . GLU B 1 68 ? 1.461 19.578 20.688 1 82.69 68 GLU B N 1
ATOM 1643 C CA . GLU B 1 68 ? 1.452 18.531 21.688 1 82.69 68 GLU B CA 1
ATOM 1644 C C . GLU B 1 68 ? 0.503 17.406 21.312 1 82.69 68 GLU B C 1
ATOM 1646 O O . GLU B 1 68 ? -0.568 17.641 20.75 1 82.69 68 GLU B O 1
ATOM 1651 N N . PHE B 1 69 ? 1.014 16.219 21.609 1 86.75 69 PHE B N 1
ATOM 1652 C CA . PHE B 1 69 ? 0.313 14.977 21.281 1 86.75 69 PHE B CA 1
ATOM 1653 C C . PHE B 1 69 ? -0.767 14.68 22.312 1 86.75 69 PHE B C 1
ATOM 1655 O O . PHE B 1 69 ? -0.567 14.898 23.516 1 86.75 69 PHE B O 1
ATOM 1662 N N . LYS B 1 70 ? -1.859 14.305 21.812 1 92.62 70 LYS B N 1
ATOM 1663 C CA . LYS B 1 70 ? -2.85 13.742 22.719 1 92.62 70 LYS B CA 1
ATOM 1664 C C . LYS B 1 70 ? -2.463 12.328 23.141 1 92.62 70 LYS B C 1
ATOM 1666 O O . LYS B 1 70 ? -2.035 11.523 22.312 1 92.62 70 LYS B O 1
ATOM 1671 N N . PRO B 1 71 ? -2.666 12.125 24.422 1 89.88 71 PRO B N 1
ATOM 1672 C CA . PRO B 1 71 ? -2.377 10.758 24.875 1 89.88 71 PRO B CA 1
ATOM 1673 C C . PRO B 1 71 ? -3.348 9.734 24.297 1 89.88 71 PRO B C 1
ATOM 1675 O O . PRO B 1 71 ? -4.488 10.07 23.969 1 89.88 71 PRO B O 1
ATOM 1678 N N . THR B 1 72 ? -2.814 8.586 24.047 1 87.94 72 THR B N 1
ATOM 1679 C CA . THR B 1 72 ? -3.652 7.484 23.578 1 87.94 72 THR B CA 1
ATOM 1680 C C . THR B 1 72 ? -3.27 6.18 24.266 1 87.94 72 THR B C 1
ATOM 1682 O O . THR B 1 72 ? -2.117 5.996 24.672 1 87.94 72 THR B O 1
ATOM 1685 N N . ARG B 1 73 ? -4.223 5.34 24.469 1 86.19 73 ARG B N 1
ATOM 1686 C CA . ARG B 1 73 ? -3.971 4.027 25.062 1 86.19 73 ARG B CA 1
ATOM 1687 C C . ARG B 1 73 ? -4.027 2.932 24 1 86.19 73 ARG B C 1
ATOM 1689 O O . ARG B 1 73 ? -3.936 1.744 24.312 1 86.19 73 ARG B O 1
ATOM 1696 N N . VAL B 1 74 ? -4.148 3.41 22.859 1 85 74 VAL B N 1
ATOM 1697 C CA . VAL B 1 74 ? -4.242 2.447 21.766 1 85 74 VAL B CA 1
ATOM 1698 C C . VAL B 1 74 ? -2.867 1.851 21.484 1 85 74 VAL B C 1
ATOM 1700 O O . VAL B 1 74 ? -1.879 2.578 21.375 1 85 74 VAL B O 1
ATOM 1703 N N . SER B 1 75 ? -2.793 0.541 21.406 1 85.44 75 SER B N 1
ATOM 1704 C CA . SER B 1 75 ? -1.581 -0.129 20.953 1 85.44 75 SER B CA 1
ATOM 1705 C C . SER B 1 75 ? -1.666 -0.473 19.469 1 85.44 75 SER B C 1
ATOM 1707 O O . SER B 1 75 ? -2.734 -0.838 18.969 1 85.44 75 SER B O 1
ATOM 1709 N N . LEU B 1 76 ? -0.483 -0.246 18.875 1 84.19 76 LEU B N 1
ATOM 1710 C CA . LEU B 1 76 ? -0.462 -0.495 17.438 1 84.19 76 LEU B CA 1
ATOM 1711 C C . LEU B 1 76 ? 0.413 -1.7 17.109 1 84.19 76 LEU B C 1
ATOM 1713 O O . LEU B 1 76 ? 1.507 -1.847 17.656 1 84.19 76 LEU B O 1
ATOM 1717 N N . GLN B 1 77 ? -0.215 -2.572 16.328 1 80.12 77 GLN B N 1
ATOM 1718 C CA . GLN B 1 77 ? 0.618 -3.625 15.75 1 80.12 77 GLN B CA 1
ATOM 1719 C C . GLN B 1 77 ? 1.313 -3.145 14.484 1 80.12 77 GLN B C 1
ATOM 1721 O O . GLN B 1 77 ? 0.656 -2.703 13.539 1 80.12 77 GLN B O 1
ATOM 1726 N N . LEU B 1 78 ? 2.625 -3.299 14.5 1 77.25 78 LEU B N 1
ATOM 1727 C CA . LEU B 1 78 ? 3.434 -2.828 13.383 1 77.25 78 LEU B CA 1
ATOM 1728 C C . LEU B 1 78 ? 3.615 -3.928 12.344 1 77.25 78 LEU B C 1
ATOM 1730 O O . LEU B 1 78 ? 3.111 -5.039 12.516 1 77.25 78 LEU B O 1
ATOM 1734 N N . ALA B 1 79 ? 4.125 -3.502 11.289 1 68.88 79 ALA B N 1
ATOM 1735 C CA . ALA B 1 79 ? 4.305 -4.406 10.156 1 68.88 79 ALA B CA 1
ATOM 1736 C C . ALA B 1 79 ? 5.105 -5.641 10.562 1 68.88 79 ALA B C 1
ATOM 1738 O O . ALA B 1 79 ? 4.879 -6.734 10.039 1 68.88 79 ALA B O 1
ATOM 1739 N N . ASP B 1 80 ? 5.984 -5.555 11.578 1 70.06 80 ASP B N 1
ATOM 1740 C CA . ASP B 1 80 ? 6.785 -6.688 12.031 1 70.06 80 ASP B CA 1
ATOM 1741 C C . ASP B 1 80 ? 6.066 -7.469 13.125 1 70.06 80 ASP B C 1
ATOM 1743 O O . ASP B 1 80 ? 6.676 -8.289 13.812 1 70.06 80 ASP B O 1
ATOM 1747 N N . LYS B 1 81 ? 4.859 -7.102 13.383 1 73.25 81 LYS B N 1
ATOM 1748 C CA . LYS B 1 81 ? 3.965 -7.777 14.312 1 73.25 81 LYS B CA 1
ATOM 1749 C C . LYS B 1 81 ? 4.305 -7.414 15.758 1 73.25 81 LYS B C 1
ATOM 1751 O O . LYS B 1 81 ? 3.676 -7.914 16.688 1 73.25 81 LYS B O 1
ATOM 1756 N N . SER B 1 82 ? 5.246 -6.523 15.828 1 75.69 82 SER B N 1
ATOM 1757 C CA . SER B 1 82 ? 5.469 -6.012 17.172 1 75.69 82 SER B CA 1
ATOM 1758 C C . SER B 1 82 ? 4.367 -5.047 17.594 1 75.69 82 SER B C 1
ATOM 1760 O O . SER B 1 82 ? 3.76 -4.387 16.75 1 75.69 82 SER B O 1
ATOM 1762 N N . VAL B 1 83 ? 4.16 -5.105 18.875 1 83.69 83 VAL B N 1
ATOM 1763 C CA . VAL B 1 83 ? 3.156 -4.191 19.422 1 83.69 83 VAL B CA 1
ATOM 1764 C C . VAL B 1 83 ? 3.848 -3.047 20.156 1 83.69 83 VAL B C 1
ATOM 1766 O O . VAL B 1 83 ? 4.727 -3.275 20.984 1 83.69 83 VAL B O 1
ATOM 1769 N N . LYS B 1 84 ? 3.512 -1.913 19.781 1 85.56 84 LYS B N 1
ATOM 1770 C CA . LYS B 1 84 ? 4.109 -0.74 20.406 1 85.56 84 LYS B CA 1
ATOM 1771 C C . LYS B 1 84 ? 3.043 0.295 20.766 1 85.56 84 LYS B C 1
ATOM 1773 O O . LYS B 1 84 ? 2.006 0.378 20.109 1 85.56 84 LYS B O 1
ATOM 1778 N N . LEU B 1 85 ? 3.383 1.008 21.781 1 90 85 LEU B N 1
ATOM 1779 C CA . LEU B 1 85 ? 2.521 2.113 22.188 1 90 85 LEU B CA 1
ATOM 1780 C C . LEU B 1 85 ? 3.002 3.426 21.578 1 90 85 LEU B C 1
ATOM 1782 O O . LEU B 1 85 ? 4.176 3.779 21.688 1 90 85 LEU B O 1
ATOM 1786 N N . PRO B 1 86 ? 2.082 4.125 20.922 1 92.44 86 PRO B N 1
ATOM 1787 C CA . PRO B 1 86 ? 2.477 5.445 20.438 1 92.44 86 PRO B CA 1
ATOM 1788 C C . PRO B 1 86 ? 2.762 6.438 21.562 1 92.44 86 PRO B C 1
ATOM 1790 O O . PRO B 1 86 ? 2.271 6.262 22.688 1 92.44 86 PRO B O 1
ATOM 1793 N N . VAL B 1 87 ? 3.57 7.387 21.297 1 94.06 87 VAL B N 1
ATOM 1794 C CA . VAL B 1 87 ? 3.797 8.492 22.219 1 94.06 87 VAL B CA 1
ATOM 1795 C C . VAL B 1 87 ? 2.521 9.32 22.344 1 94.06 87 VAL B C 1
ATOM 1797 O O . VAL B 1 87 ? 2.203 9.805 23.438 1 94.06 87 VAL B O 1
ATOM 1800 N N . GLY B 1 88 ? 1.853 9.398 21.266 1 94.88 88 GLY B N 1
ATOM 1801 C CA . GLY B 1 88 ? 0.602 10.141 21.203 1 94.88 88 GLY B CA 1
ATOM 1802 C C . GLY B 1 88 ? 0.039 10.242 19.797 1 94.88 88 GLY B C 1
ATOM 1803 O O . GLY B 1 88 ? 0.512 9.562 18.875 1 94.88 88 GLY B O 1
ATOM 1804 N N . VAL B 1 89 ? -1.094 10.992 19.766 1 95.06 89 VAL B N 1
ATOM 1805 C CA . VAL B 1 89 ? -1.769 11.18 18.484 1 95.06 89 VAL B CA 1
ATOM 1806 C C . VAL B 1 89 ? -1.914 12.672 18.188 1 95.06 89 VAL B C 1
ATOM 1808 O O . VAL B 1 89 ? -2.246 13.461 19.078 1 95.06 89 VAL B O 1
ATOM 1811 N N . CYS B 1 90 ? -1.513 13.039 16.984 1 94.81 90 CYS B N 1
ATOM 1812 C CA . CYS B 1 90 ? -1.831 14.367 16.469 1 94.81 90 CYS B CA 1
ATOM 1813 C C . CYS B 1 90 ? -3.043 14.305 15.539 1 94.81 90 CYS B C 1
ATOM 1815 O O . CYS B 1 90 ? -2.988 13.688 14.477 1 94.81 90 CYS B O 1
ATOM 1817 N N . GLU B 1 91 ? -4.09 14.992 15.914 1 92.44 91 GLU B N 1
ATOM 1818 C CA . GLU B 1 91 ? -5.336 14.922 15.156 1 92.44 91 GLU B CA 1
ATOM 1819 C C . GLU B 1 91 ? -5.465 16.094 14.195 1 92.44 91 GLU B C 1
ATOM 1821 O O . GLU B 1 91 ? -5.043 17.203 14.508 1 92.44 91 GLU B O 1
ATOM 1826 N N . ASP B 1 92 ? -6.047 15.812 13.023 1 92.69 92 ASP B N 1
ATOM 1827 C CA . ASP B 1 92 ? -6.434 16.812 12.031 1 92.69 92 ASP B CA 1
ATOM 1828 C C . ASP B 1 92 ? -5.23 17.641 11.602 1 92.69 92 ASP B C 1
ATOM 1830 O O . ASP B 1 92 ? -5.32 18.875 11.516 1 92.69 92 ASP B O 1
ATOM 1834 N N . VAL B 1 93 ? -4.078 16.969 11.477 1 94.88 93 VAL B N 1
ATOM 1835 C CA . VAL B 1 93 ? -2.889 17.641 10.953 1 94.88 93 VAL B CA 1
ATOM 1836 C C . VAL B 1 93 ? -3.094 17.984 9.484 1 94.88 93 VAL B C 1
ATOM 1838 O O . VAL B 1 93 ? -3.391 17.109 8.664 1 94.88 93 VAL B O 1
ATOM 1841 N N . PRO B 1 94 ? -2.98 19.219 9.156 1 95.31 94 PRO B N 1
ATOM 1842 C CA . PRO B 1 94 ? -3.156 19.594 7.754 1 95.31 94 PRO B CA 1
ATOM 1843 C C . PRO B 1 94 ? -1.965 19.203 6.883 1 95.31 94 PRO B C 1
ATOM 1845 O O . PRO B 1 94 ? -0.908 19.844 6.953 1 95.31 94 PRO B O 1
ATOM 1848 N N . LEU B 1 95 ? -2.125 18.234 6.082 1 96.56 95 LEU B N 1
ATOM 1849 C CA . LEU B 1 95 ? -1.138 17.797 5.105 1 9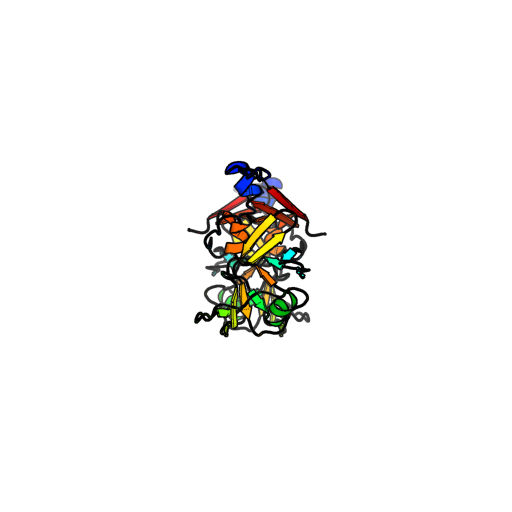6.56 95 LEU B CA 1
ATOM 1850 C C . LEU B 1 95 ? -1.292 18.562 3.795 1 96.56 95 LEU B C 1
ATOM 1852 O O . LEU B 1 95 ? -2.355 18.516 3.17 1 96.56 95 LEU B O 1
ATOM 1856 N N . ALA B 1 96 ? -0.281 19.203 3.443 1 96.5 96 ALA B N 1
ATOM 1857 C CA . ALA B 1 96 ? -0.326 19.969 2.193 1 96.5 96 ALA B CA 1
ATOM 1858 C C . ALA B 1 96 ? 0.309 19.172 1.053 1 96.5 96 ALA B C 1
ATOM 1860 O O . ALA B 1 96 ? 1.467 18.75 1.146 1 96.5 96 ALA B O 1
ATOM 1861 N N . VAL B 1 97 ? -0.414 18.953 0.056 1 96.31 97 VAL B N 1
ATOM 1862 C CA . VAL B 1 97 ? 0.034 18.328 -1.187 1 96.31 97 VAL B CA 1
ATOM 1863 C C . VAL B 1 97 ? -0.356 19.219 -2.373 1 96.31 97 VAL B C 1
ATOM 1865 O O . VAL B 1 97 ? -1.522 19.25 -2.773 1 96.31 97 VAL B O 1
ATOM 1868 N N . GLY B 1 98 ? 0.693 19.891 -2.936 1 91.19 98 GLY B N 1
ATOM 1869 C CA . GLY B 1 98 ? 0.331 20.906 -3.902 1 91.19 98 GLY B CA 1
ATOM 1870 C C . GLY B 1 98 ? -0.639 21.938 -3.35 1 91.19 98 GLY B C 1
ATOM 1871 O O . GLY B 1 98 ? -0.376 22.547 -2.314 1 91.19 98 GLY B O 1
ATOM 1872 N N . LYS B 1 99 ? -1.831 22.031 -4.004 1 90.81 99 LYS B N 1
ATOM 1873 C CA . LYS B 1 99 ? -2.826 23 -3.582 1 90.81 99 LYS B CA 1
ATOM 1874 C C . LYS B 1 99 ? -3.83 22.391 -2.611 1 90.81 99 LYS B C 1
ATOM 1876 O O . LYS B 1 99 ? -4.734 23.078 -2.129 1 90.81 99 LYS B O 1
ATOM 1881 N N . LEU B 1 100 ? -3.666 21.172 -2.342 1 95.25 100 LEU B N 1
ATOM 1882 C CA . LEU B 1 100 ? -4.609 20.469 -1.476 1 95.25 100 LEU B CA 1
ATOM 1883 C C . LEU B 1 100 ? -4.152 20.516 -0.022 1 95.25 100 LEU B C 1
ATOM 1885 O O . LEU B 1 100 ? -2.955 20.422 0.26 1 95.25 100 LEU B O 1
ATOM 1889 N N . LEU B 1 101 ? -5.105 20.688 0.818 1 95.62 101 LEU B N 1
ATOM 1890 C CA . LEU B 1 101 ? -4.906 20.516 2.254 1 95.62 101 LEU B CA 1
ATOM 1891 C C . LEU B 1 101 ? -5.789 19.391 2.791 1 95.62 101 LEU B C 1
ATOM 1893 O O . LEU B 1 101 ? -7.016 19.453 2.705 1 95.62 101 LEU B O 1
ATOM 1897 N N . ILE B 1 102 ? -5.129 18.391 3.373 1 96.69 102 ILE B N 1
ATOM 1898 C CA . ILE B 1 102 ? -5.828 17.172 3.771 1 96.69 102 ILE B CA 1
ATOM 1899 C C . ILE B 1 102 ? -5.621 16.922 5.262 1 96.69 102 ILE B C 1
ATOM 1901 O O . ILE B 1 102 ? -4.484 16.812 5.727 1 96.69 102 ILE B O 1
ATOM 1905 N N . PRO B 1 103 ? -6.688 16.828 6 1 96.88 103 PRO B N 1
ATOM 1906 C CA . PRO B 1 103 ? -6.516 16.5 7.414 1 96.88 103 PRO B CA 1
ATOM 1907 C C . PRO B 1 103 ? -6.176 15.023 7.645 1 96.88 103 PRO B C 1
ATOM 1909 O O . PRO B 1 103 ? -6.875 14.141 7.141 1 96.88 103 PRO B O 1
ATOM 1912 N N . CYS B 1 104 ? -5.168 14.844 8.359 1 96.31 104 CYS B N 1
ATOM 1913 C CA . CYS B 1 104 ? -4.762 13.492 8.703 1 96.31 104 CYS B CA 1
ATOM 1914 C C . CYS B 1 104 ? -4.445 13.375 10.188 1 96.31 104 CYS B C 1
ATOM 1916 O O . CYS B 1 104 ? -3.891 14.305 10.781 1 96.31 104 CYS B O 1
ATOM 1918 N N . ASP B 1 105 ? -4.855 12.266 10.766 1 94.75 105 ASP B N 1
ATOM 1919 C CA . ASP B 1 105 ? -4.398 11.93 12.109 1 94.75 105 ASP B CA 1
ATOM 1920 C C . ASP B 1 105 ? -3.1 11.125 12.062 1 94.75 105 ASP B C 1
ATOM 1922 O O . ASP B 1 105 ? -2.979 10.172 11.289 1 94.75 105 ASP B O 1
ATOM 1926 N N . PHE B 1 106 ? -2.146 11.508 12.914 1 96.31 106 PHE B N 1
ATOM 1927 C CA . PHE B 1 106 ? -0.878 10.789 12.953 1 96.31 106 PHE B CA 1
ATOM 1928 C C . PHE B 1 106 ? -0.625 10.219 14.344 1 96.31 106 PHE B C 1
ATOM 1930 O O . PHE B 1 106 ? -0.679 10.938 15.344 1 96.31 106 PHE B O 1
ATOM 1937 N N . PHE B 1 107 ? -0.432 9 14.367 1 95.25 107 PHE B N 1
ATOM 1938 C CA . PHE B 1 107 ? 0.164 8.414 15.562 1 95.25 107 PHE B CA 1
ATOM 1939 C C . PHE B 1 107 ? 1.674 8.625 15.57 1 95.25 107 PHE B C 1
ATOM 1941 O O . PHE B 1 107 ? 2.355 8.32 14.586 1 95.25 107 PHE B O 1
ATOM 1948 N N . VAL B 1 108 ? 2.141 9.141 16.641 1 95.25 108 VAL B N 1
ATOM 1949 C CA . VAL B 1 108 ? 3.564 9.422 16.797 1 95.25 108 VAL B CA 1
ATOM 1950 C C . VAL B 1 108 ? 4.23 8.281 17.562 1 95.25 108 VAL B C 1
ATOM 1952 O O . VAL B 1 108 ? 3.814 7.938 18.672 1 95.25 108 VAL B O 1
ATOM 1955 N N . MET B 1 109 ? 5.285 7.742 16.922 1 92.38 109 MET B N 1
ATOM 1956 C CA . MET B 1 109 ? 5.949 6.57 17.484 1 92.38 109 MET B CA 1
ATOM 1957 C C . MET B 1 109 ? 7.406 6.871 17.812 1 92.38 109 MET B C 1
ATOM 1959 O O . MET B 1 109 ? 8.086 7.551 17.047 1 92.38 109 MET B O 1
ATOM 1963 N N . ASP B 1 110 ? 7.84 6.324 18.938 1 91.5 110 ASP B N 1
ATOM 1964 C CA . ASP B 1 110 ? 9.258 6.41 19.266 1 91.5 110 ASP B CA 1
ATOM 1965 C C . ASP B 1 110 ? 10.047 5.301 18.578 1 91.5 110 ASP B C 1
ATOM 1967 O O . ASP B 1 110 ? 10.461 4.332 19.219 1 91.5 110 ASP B O 1
ATOM 1971 N N . ILE B 1 111 ? 10.281 5.434 17.266 1 88.25 111 ILE B N 1
ATOM 1972 C CA . ILE B 1 111 ? 11.031 4.516 16.422 1 88.25 111 ILE B CA 1
ATOM 1973 C C . ILE B 1 111 ? 12.062 5.293 15.602 1 88.25 111 ILE B C 1
ATOM 1975 O O . ILE B 1 111 ? 11.922 6.504 15.406 1 88.25 111 ILE B O 1
ATOM 1979 N N . PRO B 1 112 ? 13.055 4.605 15.133 1 86.75 112 PRO B N 1
ATOM 1980 C CA . PRO B 1 112 ? 14.031 5.305 14.297 1 86.75 112 PRO B CA 1
ATOM 1981 C C . PRO B 1 112 ? 13.414 5.867 13.023 1 86.75 112 PRO B C 1
ATOM 1983 O O . PRO B 1 112 ? 12.539 5.234 12.414 1 86.75 112 PRO B O 1
ATOM 1986 N N . GLU B 1 113 ? 13.883 6.965 12.695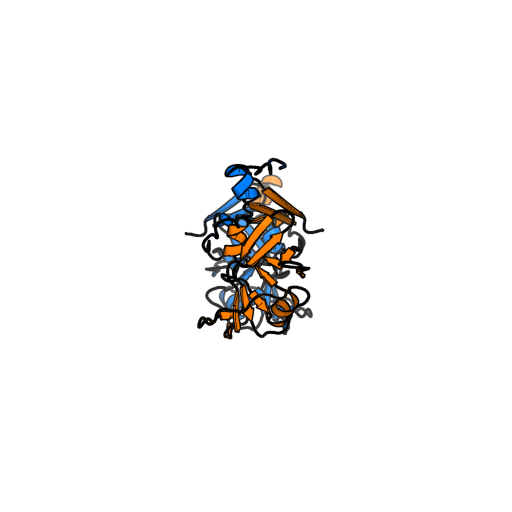 1 87.69 113 GLU B N 1
ATOM 1987 C CA . GLU B 1 113 ? 13.43 7.613 11.469 1 87.69 113 GLU B CA 1
ATOM 1988 C C . GLU B 1 113 ? 13.961 6.891 10.234 1 87.69 113 GLU B C 1
ATOM 1990 O O . GLU B 1 113 ? 15.117 6.465 10.203 1 87.69 113 GLU B O 1
ATOM 1995 N N . ASP B 1 114 ? 13.039 6.734 9.352 1 84.5 114 ASP B N 1
ATOM 1996 C CA . ASP B 1 114 ? 13.422 6.301 8.016 1 84.5 114 ASP B CA 1
ATOM 1997 C C . ASP B 1 114 ? 13.43 7.473 7.035 1 84.5 114 ASP B C 1
ATOM 1999 O O . ASP B 1 114 ? 12.367 7.969 6.648 1 84.5 114 ASP B O 1
ATOM 2003 N N . THR B 1 115 ? 14.578 7.852 6.555 1 84.06 115 THR B N 1
ATOM 2004 C CA . THR B 1 115 ? 14.703 9.055 5.738 1 84.06 115 THR B CA 1
ATOM 2005 C C . THR B 1 115 ? 14.062 8.844 4.367 1 84.06 115 THR B C 1
ATOM 2007 O O . THR B 1 115 ? 13.711 9.805 3.688 1 84.06 115 THR B O 1
ATOM 2010 N N . HIS B 1 116 ?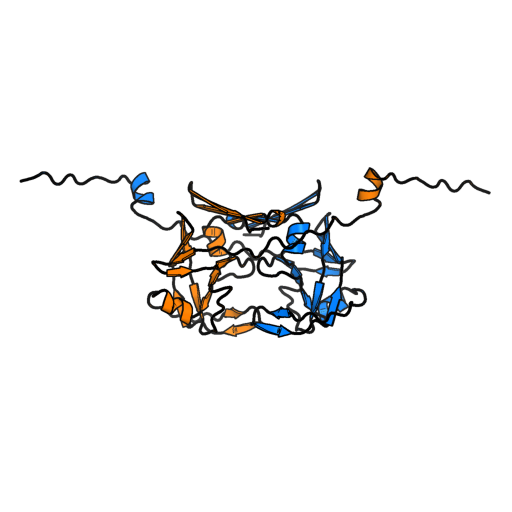 13.992 7.594 3.947 1 85.69 116 HIS B N 1
ATOM 2011 C CA . HIS B 1 116 ? 13.375 7.312 2.654 1 85.69 116 HIS B CA 1
ATOM 2012 C C . HIS B 1 116 ? 11.852 7.344 2.75 1 85.69 116 HIS B C 1
ATOM 2014 O O . HIS B 1 116 ? 11.172 7.695 1.783 1 85.69 116 HIS B O 1
ATOM 2020 N N . VAL B 1 117 ? 11.414 6.98 3.939 1 89.56 117 VAL B N 1
ATOM 2021 C CA . VAL B 1 117 ? 9.977 7.012 4.203 1 89.56 117 VAL B CA 1
ATOM 2022 C C . VAL B 1 117 ? 9.711 7.691 5.543 1 89.56 117 VAL B C 1
ATOM 2024 O O . VAL B 1 117 ? 9.398 7.023 6.531 1 89.56 117 VAL B O 1
ATOM 2027 N N . PRO B 1 118 ? 9.703 8.984 5.543 1 93.75 118 PRO B N 1
ATOM 2028 C CA . PRO B 1 118 ? 9.586 9.695 6.816 1 93.75 118 PRO B CA 1
ATOM 2029 C C . PRO B 1 118 ? 8.203 9.555 7.449 1 93.75 118 PRO B C 1
ATOM 2031 O O . PRO B 1 118 ? 8.07 9.617 8.672 1 93.75 118 PRO B O 1
ATOM 2034 N N . ILE B 1 119 ? 7.188 9.438 6.594 1 96 119 ILE B N 1
ATOM 2035 C CA . ILE B 1 119 ? 5.852 9.25 7.145 1 96 119 ILE B CA 1
ATOM 2036 C C . ILE B 1 119 ? 5.078 8.242 6.297 1 96 119 ILE B C 1
ATOM 2038 O O . ILE B 1 119 ? 5.395 8.039 5.121 1 96 119 ILE B O 1
ATOM 2042 N N . ILE B 1 120 ? 4.156 7.672 6.922 1 96 120 ILE B N 1
ATOM 2043 C CA . ILE B 1 120 ? 3.246 6.738 6.273 1 96 120 ILE B CA 1
ATOM 2044 C C . ILE B 1 120 ? 1.828 7.309 6.281 1 96 120 ILE B C 1
ATOM 2046 O O . ILE B 1 120 ? 1.335 7.746 7.32 1 96 120 ILE B O 1
ATOM 2050 N N . LEU B 1 121 ? 1.236 7.344 5.145 1 98 121 LEU B N 1
ATOM 2051 C CA . LEU B 1 121 ? -0.159 7.754 5.035 1 98 121 LEU B CA 1
ATOM 2052 C C . LEU B 1 121 ? -1.078 6.539 4.957 1 98 121 LEU B C 1
ATOM 2054 O O . LEU B 1 121 ? -0.869 5.648 4.133 1 98 121 LEU B O 1
ATOM 2058 N N . ASP B 1 122 ? -2.113 6.598 5.797 1 96.5 122 ASP B N 1
ATOM 2059 C CA . ASP B 1 122 ? -3 5.449 5.953 1 96.5 122 ASP B CA 1
ATOM 2060 C C . ASP B 1 122 ? -4.176 5.527 4.984 1 96.5 122 ASP B C 1
ATOM 2062 O O . ASP B 1 122 ? -4.309 6.496 4.234 1 96.5 122 ASP B O 1
ATOM 2066 N N . ARG B 1 123 ? -4.98 4.492 5.035 1 97.88 123 ARG B N 1
ATOM 2067 C CA . ARG B 1 123 ? -6.129 4.371 4.145 1 97.88 123 ARG B CA 1
ATOM 2068 C C . ARG B 1 123 ? -7.133 5.496 4.391 1 97.88 123 ARG B C 1
ATOM 2070 O O . ARG B 1 123 ? -7.598 6.137 3.445 1 97.88 123 ARG B O 1
ATOM 2077 N N . PRO B 1 124 ? -7.512 5.875 5.598 1 97.44 124 PRO B N 1
ATOM 2078 C CA . PRO B 1 124 ? -8.461 6.977 5.793 1 97.44 124 PRO B CA 1
ATOM 2079 C C . PRO B 1 124 ? -7.945 8.297 5.227 1 97.44 124 PRO B C 1
ATOM 2081 O O . PRO B 1 124 ? -8.703 9.039 4.59 1 97.44 124 PRO B O 1
ATOM 2084 N N . CYS B 1 125 ? -6.703 8.539 5.473 1 98 125 CYS B N 1
ATOM 2085 C CA . CYS B 1 125 ? -6.129 9.766 4.934 1 98 125 CYS B CA 1
ATOM 2086 C C . CYS B 1 125 ? -6.172 9.766 3.412 1 98 125 CYS B C 1
ATOM 2088 O O . CYS B 1 125 ? -6.566 10.758 2.795 1 98 125 CYS B O 1
ATOM 2090 N N . LEU B 1 126 ? -5.828 8.703 2.869 1 98.5 126 LEU B N 1
ATOM 2091 C CA . LEU B 1 126 ? -5.812 8.578 1.416 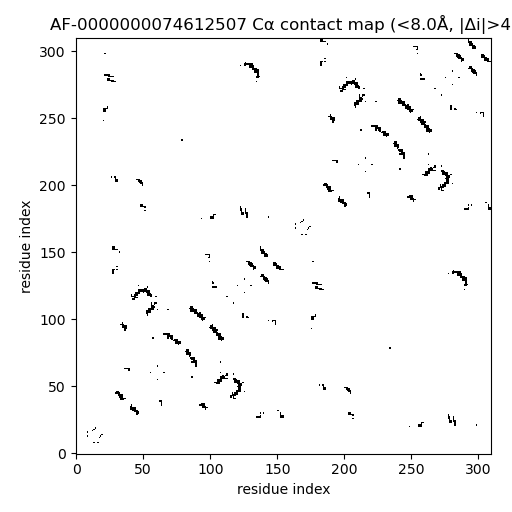1 98.5 126 LEU B CA 1
ATOM 2092 C C . LEU B 1 126 ? -7.227 8.68 0.848 1 98.5 126 LEU B C 1
ATOM 2094 O O . LEU B 1 126 ? -7.43 9.266 -0.218 1 98.5 126 LEU B O 1
ATOM 2098 N N . ALA B 1 127 ? -8.117 8.086 1.572 1 98.12 127 ALA B N 1
ATOM 2099 C CA . ALA B 1 127 ? -9.516 8.203 1.167 1 98.12 127 ALA B CA 1
ATOM 2100 C C . ALA B 1 127 ? -9.977 9.656 1.203 1 98.12 127 ALA B C 1
ATOM 2102 O O . ALA B 1 127 ? -10.625 10.133 0.269 1 98.12 127 ALA B O 1
ATOM 2103 N N . THR B 1 128 ? -9.641 10.32 2.25 1 97.88 128 THR B N 1
ATOM 2104 C CA . THR B 1 128 ? -9.984 11.727 2.406 1 97.88 128 THR B CA 1
ATOM 2105 C C . THR B 1 128 ? -9.367 12.562 1.284 1 97.88 128 THR B C 1
ATOM 2107 O O . THR B 1 128 ? -9.992 13.516 0.802 1 97.88 128 THR B O 1
ATOM 2110 N N . ALA B 1 129 ? -8.227 12.148 0.827 1 98 129 ALA B N 1
ATOM 2111 C CA . ALA B 1 129 ? -7.508 12.852 -0.232 1 98 129 ALA B CA 1
ATOM 2112 C C . ALA B 1 129 ? -8.07 12.5 -1.605 1 98 129 ALA B C 1
ATOM 2114 O O . ALA B 1 129 ? -7.648 13.055 -2.619 1 98 129 ALA B O 1
ATOM 2115 N N . GLY B 1 130 ? -8.969 11.578 -1.626 1 97.94 130 GLY B N 1
ATOM 2116 C CA . GLY B 1 130 ? -9.516 11.148 -2.906 1 97.94 130 GLY B CA 1
ATOM 2117 C C . GLY B 1 130 ? -8.492 10.445 -3.785 1 97.94 130 GLY B C 1
ATOM 2118 O O . GLY B 1 130 ? -8.484 10.641 -5.004 1 97.94 130 GLY B O 1
ATOM 2119 N N . ALA B 1 131 ? -7.684 9.641 -3.246 1 98.38 131 ALA B N 1
ATOM 2120 C CA . ALA B 1 131 ? -6.574 9.023 -3.967 1 98.38 131 ALA B CA 1
ATOM 2121 C C . ALA B 1 131 ? -7.074 8.023 -5.004 1 98.38 131 ALA B C 1
ATOM 2123 O O . ALA B 1 131 ? -7.867 7.137 -4.684 1 98.38 131 ALA B O 1
ATOM 2124 N N . MET B 1 132 ? -6.648 8.195 -6.191 1 98.5 132 MET B N 1
ATOM 2125 C CA . MET B 1 132 ? -6.746 7.258 -7.305 1 98.5 132 MET B CA 1
ATOM 2126 C C . MET B 1 132 ? -5.363 6.816 -7.77 1 98.5 132 MET B C 1
ATOM 2128 O O . MET B 1 132 ? -4.543 7.645 -8.164 1 98.5 132 MET B O 1
ATOM 2132 N N . ILE B 1 133 ? -5.195 5.523 -7.785 1 98.56 133 ILE B N 1
ATOM 2133 C CA . ILE B 1 133 ? -3.855 5.004 -8.047 1 98.56 133 ILE B CA 1
ATOM 2134 C C . ILE B 1 133 ? -3.885 4.102 -9.281 1 98.56 133 ILE B C 1
ATOM 2136 O O . ILE B 1 133 ? -4.59 3.088 -9.297 1 98.56 133 ILE B O 1
ATOM 2140 N N . ASP B 1 134 ? -3.201 4.48 -10.234 1 98.25 134 ASP B N 1
ATOM 2141 C CA . ASP B 1 134 ? -2.939 3.686 -11.43 1 98.25 134 ASP B CA 1
ATOM 2142 C C . ASP B 1 134 ? -1.557 3.041 -11.375 1 98.25 134 ASP B C 1
ATOM 2144 O O . ASP B 1 134 ? -0.56 3.66 -11.75 1 98.25 134 ASP B O 1
ATOM 2148 N N . VAL B 1 135 ? -1.537 1.815 -10.93 1 98.31 135 VAL B N 1
ATOM 2149 C CA . VAL B 1 135 ? -0.249 1.188 -10.648 1 98.31 135 VAL B CA 1
ATOM 2150 C C . VAL B 1 135 ? 0.478 0.895 -11.961 1 98.31 135 VAL B C 1
ATOM 2152 O O . VAL B 1 135 ? 1.689 1.103 -12.062 1 98.31 135 VAL B O 1
ATOM 2155 N N . LYS B 1 136 ? -0.238 0.448 -12.914 1 96.81 136 LYS B N 1
ATOM 2156 C CA . LYS B 1 136 ? 0.37 0.076 -14.188 1 96.81 136 LYS B CA 1
ATOM 2157 C C . LYS B 1 136 ? 1.122 1.253 -14.805 1 96.81 136 LYS B C 1
ATOM 2159 O O . LYS B 1 136 ? 2.234 1.09 -15.305 1 96.81 136 LYS B O 1
ATOM 2164 N N . ASN B 1 137 ? 0.542 2.35 -14.664 1 96.44 137 ASN B N 1
ATOM 2165 C CA . ASN B 1 137 ? 1.123 3.498 -15.352 1 96.44 137 ASN B CA 1
ATOM 2166 C C . ASN B 1 137 ? 1.883 4.402 -14.383 1 96.44 137 ASN B C 1
ATOM 2168 O O . ASN B 1 137 ? 2.355 5.473 -14.773 1 96.44 137 ASN B O 1
ATOM 2172 N N . GLY B 1 138 ? 1.978 4.043 -13.18 1 97 138 GLY B N 1
ATOM 2173 C CA . GLY B 1 138 ? 2.713 4.82 -12.195 1 97 138 GLY B CA 1
ATOM 2174 C C . GLY B 1 138 ? 2.15 6.215 -12 1 97 138 GLY B C 1
ATOM 2175 O O . GLY B 1 138 ? 2.898 7.195 -12 1 97 138 GLY B O 1
ATOM 2176 N N . LYS B 1 139 ? 0.844 6.277 -11.875 1 97.19 139 LYS B N 1
ATOM 2177 C CA . LYS B 1 139 ? 0.195 7.578 -11.727 1 97.19 139 LYS B CA 1
ATOM 2178 C C . LYS B 1 139 ? -0.633 7.641 -10.445 1 97.19 139 LYS B C 1
ATOM 2180 O O . LYS B 1 139 ? -1.316 6.676 -10.094 1 97.19 139 LYS B O 1
ATOM 2185 N N . LEU B 1 140 ? -0.54 8.781 -9.805 1 97.56 140 LEU B N 1
ATOM 2186 C CA . LEU B 1 140 ? -1.325 9.078 -8.617 1 97.56 140 LEU B CA 1
ATOM 2187 C C . LEU B 1 140 ? -2.135 10.359 -8.805 1 97.56 140 LEU B C 1
ATOM 2189 O O . LEU B 1 140 ? -1.603 11.367 -9.266 1 97.56 140 LEU B O 1
ATOM 2193 N N . THR B 1 141 ? -3.338 10.258 -8.477 1 97.88 141 THR B N 1
ATOM 2194 C CA . THR B 1 141 ? -4.199 11.438 -8.484 1 97.88 141 THR B CA 1
ATOM 2195 C C . THR B 1 141 ? -4.867 11.633 -7.129 1 97.88 141 THR B C 1
ATOM 2197 O O . THR B 1 141 ? -5.395 10.68 -6.547 1 97.88 141 THR B O 1
ATOM 2200 N N . LEU B 1 142 ? -4.793 12.805 -6.656 1 97.94 142 LEU B N 1
ATOM 2201 C CA . LEU B 1 142 ? -5.551 13.227 -5.484 1 97.94 142 LEU B CA 1
ATOM 2202 C C . LEU B 1 142 ? -6.59 14.273 -5.859 1 97.94 142 LEU B C 1
ATOM 2204 O O . LEU B 1 142 ? -6.312 15.18 -6.656 1 97.94 142 LEU B O 1
ATOM 2208 N N . GLN B 1 143 ? -7.723 14.078 -5.254 1 97.25 143 GLN B N 1
ATOM 2209 C CA . GLN B 1 143 ? -8.781 15.016 -5.605 1 97.25 143 GLN B CA 1
ATOM 2210 C C . GLN B 1 143 ? -9.656 15.336 -4.395 1 97.25 143 GLN B C 1
ATOM 2212 O O . GLN B 1 143 ? -10.25 14.438 -3.799 1 97.25 143 GLN B O 1
ATOM 2217 N N . VAL B 1 144 ? -9.766 16.516 -4.086 1 94.38 144 VAL B N 1
ATOM 2218 C CA . VAL B 1 144 ? -10.664 17.047 -3.061 1 94.38 144 VAL B CA 1
ATOM 2219 C C . VAL B 1 144 ? -11.562 18.125 -3.662 1 94.38 144 VAL B C 1
ATOM 2221 O O . VAL B 1 144 ? -11.078 19.172 -4.09 1 94.38 144 VAL B O 1
ATOM 2224 N N . GLY B 1 145 ? -12.875 17.828 -3.615 1 91.38 145 GLY B N 1
ATOM 2225 C CA . GLY B 1 145 ? -13.742 18.734 -4.34 1 91.38 145 GLY B CA 1
ATOM 2226 C C . GLY B 1 145 ? -13.352 18.906 -5.797 1 91.38 145 GLY B C 1
ATOM 2227 O O . GLY B 1 145 ? -13.219 17.922 -6.523 1 91.38 145 GLY B O 1
ATOM 2228 N N . ASP B 1 146 ? -13.164 20.156 -6.16 1 91.31 146 ASP B N 1
ATOM 2229 C CA . ASP B 1 146 ? -12.859 20.438 -7.559 1 91.31 146 ASP B CA 1
ATOM 2230 C C . ASP B 1 146 ? -11.352 20.516 -7.793 1 91.31 146 ASP B C 1
ATOM 2232 O O . ASP B 1 146 ? -10.898 20.609 -8.938 1 91.31 146 ASP B O 1
ATOM 2236 N N . GLU B 1 147 ? -10.633 20.469 -6.758 1 94.25 147 GLU B N 1
ATOM 2237 C CA . GLU B 1 147 ? -9.18 20.594 -6.883 1 94.25 147 GLU B CA 1
ATOM 2238 C C . GLU B 1 147 ? -8.531 19.234 -7.078 1 94.25 147 GLU B C 1
ATOM 2240 O O . GLU B 1 147 ? -8.891 18.266 -6.41 1 94.25 147 GLU B O 1
ATOM 2245 N N . LYS B 1 148 ? -7.625 19.219 -7.98 1 95.88 148 LYS B N 1
ATOM 2246 C CA . LYS B 1 148 ? -6.969 17.969 -8.352 1 95.88 148 LYS B CA 1
ATOM 2247 C C . LYS B 1 148 ? -5.461 18.156 -8.469 1 95.88 148 LYS B C 1
ATOM 2249 O O . LYS B 1 148 ? -4.992 19.172 -8.977 1 95.88 148 LYS B O 1
ATOM 2254 N N . VAL B 1 149 ? -4.719 17.156 -7.98 1 96.88 149 VAL B N 1
ATOM 2255 C CA . VAL B 1 149 ? -3.268 17.094 -8.141 1 96.88 149 VAL B CA 1
ATOM 2256 C C . VAL B 1 149 ? -2.867 15.734 -8.688 1 96.88 149 VAL B C 1
ATOM 2258 O O . VAL B 1 149 ? -3.375 14.703 -8.234 1 96.88 149 VAL B O 1
ATOM 2261 N N . GLU B 1 150 ? -1.958 15.766 -9.641 1 96.75 150 GLU B N 1
ATOM 2262 C CA . GLU B 1 150 ? -1.511 14.531 -10.266 1 96.75 150 GLU B CA 1
ATOM 2263 C C . GLU B 1 150 ? 0.002 14.367 -10.148 1 96.75 150 GLU B C 1
ATOM 2265 O O . GLU B 1 150 ? 0.75 15.336 -10.266 1 96.75 150 GLU B O 1
ATOM 2270 N N . PHE B 1 151 ? 0.364 13.102 -9.898 1 95.75 151 PHE B N 1
ATOM 2271 C CA . PHE B 1 151 ? 1.771 12.719 -9.844 1 95.75 151 PHE B CA 1
ATOM 2272 C C . PHE B 1 151 ? 2.057 11.57 -10.805 1 95.75 151 PHE B C 1
ATOM 2274 O O . PHE B 1 151 ? 1.249 10.648 -10.938 1 95.75 151 PHE B O 1
ATOM 2281 N N . GLU B 1 152 ? 3.107 11.688 -11.469 1 93.75 152 GLU B N 1
ATOM 2282 C CA . GLU B 1 152 ? 3.65 10.57 -12.25 1 93.75 152 GLU B CA 1
ATOM 2283 C C . GLU B 1 152 ? 4.953 10.062 -11.641 1 93.75 152 GLU B C 1
ATOM 2285 O O . GLU B 1 152 ? 5.906 10.82 -11.461 1 93.75 152 GLU B O 1
ATOM 2290 N N . LEU B 1 153 ? 4.852 8.789 -11.281 1 84.44 153 LEU B N 1
ATOM 2291 C CA . LEU B 1 153 ? 6.051 8.211 -10.672 1 84.44 153 LEU B CA 1
ATOM 2292 C C . LEU B 1 153 ? 7.105 7.926 -11.734 1 84.44 153 LEU B C 1
ATOM 2294 O O . LEU B 1 153 ? 6.773 7.629 -12.883 1 84.44 153 LEU B O 1
ATOM 2298 N N . SER B 1 154 ? 8.172 8.719 -11.922 1 60.44 154 SER B N 1
ATOM 2299 C CA . SER B 1 154 ? 9.219 8.602 -12.93 1 60.44 154 SER B CA 1
ATOM 2300 C C . SER B 1 154 ? 9.531 7.141 -13.234 1 60.44 154 SER B C 1
ATOM 2302 O O . SER B 1 154 ? 9.539 6.301 -12.336 1 60.44 154 SER B O 1
ATOM 2304 N N . LYS B 1 155 ? 9.281 6.695 -14.531 1 47.78 155 LYS B N 1
ATOM 2305 C CA . LYS B 1 155 ? 9.906 5.512 -15.109 1 47.78 155 LYS B CA 1
ATOM 2306 C C . LYS B 1 155 ? 11.43 5.625 -15.086 1 47.78 155 LYS B C 1
ATOM 2308 O O . LYS B 1 155 ? 11.977 6.73 -15.133 1 47.78 155 LYS B O 1
#